Protein AF-A0AAV1UPV4-F1 (afdb_monomer)

Organism: NCBI:txid2874970

Mean predicted aligned error: 13.87 Å

Nearest PDB structures (foldseek):
  8rc4-assembly1_h  TM=1.976E-01  e=2.465E+00  Homo sapiens

Foldseek 3Di:
DDPPPDDPVVVVPDPVQDPVPQDDALCLAPPDDDPDDDPPNVVVCVVSRDYCDPVNVVVVLVLLVDPPDACVPDPVSVVCVVSVNLLSLLLVLVVLLVDPPRVVVSLVVLQSSCQVPVVSLVSSLVSCVVVLPDLLSVQSSHHPLQQDADDDDPDDNPDPVVNLVSLVSSVVSVVSSVVVVDDDDLLNVLVSSVVRYPLVSSLVSLVVQCVDPPRVVSSLVNNLSNVLVVLVVVCVVVVHDPVVSVVVSVVVNVVVPD

pLDDT: mean 70.37, std 21.44, range [30.52, 97.5]

InterPro domains:
  IPR040786 RXLR phytopathogen effector protein, WY-domain [PF18634] (70-111)

Solvent-accessible surface area (backbone atoms only — not comparable to full-atom values): 15198 Å² total; per-residue (Å²): 137,82,84,84,81,72,78,57,83,69,64,68,65,62,75,89,66,62,55,92,85,62,83,77,54,68,64,79,63,66,75,70,75,76,100,66,88,62,76,66,58,56,61,54,42,70,74,66,72,71,70,74,44,75,64,55,51,50,51,50,58,51,50,66,69,39,89,90,59,47,65,83,77,32,64,65,56,49,51,39,49,76,68,72,37,39,25,52,53,39,44,52,30,54,56,41,32,73,36,88,95,27,37,71,58,22,34,52,53,45,14,49,50,34,62,78,35,61,81,40,45,64,43,28,50,51,36,37,53,77,64,68,54,52,64,68,63,49,55,71,32,43,29,67,76,71,54,59,56,91,81,83,76,95,62,86,76,67,58,65,68,58,42,54,51,53,50,52,53,52,52,51,46,47,52,55,47,38,72,73,73,47,93,73,54,53,50,56,53,27,50,52,52,55,73,37,30,51,66,68,60,48,52,52,51,34,60,54,39,35,75,37,89,95,26,38,73,57,25,53,50,22,47,51,33,38,52,50,52,49,53,52,53,55,29,62,78,65,70,51,54,71,70,60,52,54,56,54,50,61,56,56,61,65,64,74,74,114

Sequence (258 aa):
MYDELPEQEAMNGWPSLIDPSKLLSVEMLLLGPPLHESTVLKTINENAGMIVTHEKLAQWLHKFQSPGYSFRDDVTVKLLVQSGREGELARLFLRLRAAGGMKSRAEAMQQALLDEYPKAFSQVSESWLGSELNPEEAFHMMPTSMKRIDLGAVGEKPDELDVLRMILYWLGYVDKYRSLGLDFSDYKVAKVLMSTRNTDEVLGIFLKLRSVHGMEDRADRILSGAILRLAFGDALVKELSPAIVFTKMSISVTISSV

Structure (mmCIF, N/CA/C/O backbone):
data_AF-A0AAV1UPV4-F1
#
_entry.id   AF-A0AAV1UPV4-F1
#
loop_
_atom_site.group_PDB
_atom_site.id
_atom_site.type_symbol
_atom_site.label_atom_id
_atom_site.label_alt_id
_atom_site.label_comp_id
_atom_site.label_asym_id
_atom_site.label_entity_id
_atom_site.label_seq_id
_atom_site.pdbx_PDB_ins_code
_atom_site.Cartn_x
_atom_site.Cartn_y
_atom_site.Cartn_z
_atom_site.occupancy
_atom_site.B_iso_or_equiv
_atom_site.auth_seq_id
_atom_site.auth_comp_id
_atom_site.auth_asym_id
_atom_site.auth_atom_id
_atom_site.pdbx_PDB_model_num
ATOM 1 N N . MET A 1 1 ? -19.638 27.677 47.551 1.00 34.22 1 MET A N 1
ATOM 2 C CA . MET A 1 1 ? -20.303 26.372 47.386 1.00 34.22 1 MET A CA 1
ATOM 3 C C . MET A 1 1 ? -19.910 25.915 46.001 1.00 34.22 1 MET A C 1
ATOM 5 O O . MET A 1 1 ? -20.421 26.447 45.028 1.00 34.22 1 MET A O 1
ATOM 9 N N . TYR A 1 2 ? -18.826 25.149 45.946 1.00 31.20 2 TYR A N 1
ATOM 10 C CA . TYR A 1 2 ? -18.322 24.539 44.725 1.00 31.20 2 TYR A CA 1
ATOM 11 C C . TYR A 1 2 ? -19.132 23.260 44.537 1.00 31.20 2 TYR A C 1
ATOM 13 O O . TYR A 1 2 ? -19.066 22.394 45.406 1.00 31.20 2 TYR A O 1
ATOM 21 N N . ASP A 1 3 ? -19.912 23.174 43.463 1.00 32.59 3 ASP A N 1
ATOM 22 C CA . ASP A 1 3 ? -20.491 21.902 43.036 1.00 32.59 3 ASP A CA 1
ATOM 23 C C . ASP A 1 3 ? -19.434 21.163 42.214 1.00 32.59 3 ASP A C 1
ATOM 25 O O . ASP A 1 3 ? -19.301 21.326 41.002 1.00 32.59 3 ASP A O 1
ATOM 29 N N . GLU A 1 4 ? -18.640 20.375 42.933 1.00 40.38 4 GLU A N 1
ATOM 30 C CA . GLU A 1 4 ? -17.983 19.191 42.403 1.00 40.38 4 GLU A CA 1
ATOM 31 C C . GLU A 1 4 ? -19.064 18.131 42.145 1.00 40.38 4 GLU A C 1
ATOM 33 O O . GLU A 1 4 ? -19.515 17.447 43.064 1.00 40.38 4 GLU A O 1
ATOM 38 N N . LEU A 1 5 ? -19.483 17.980 40.887 1.00 36.56 5 LEU A N 1
ATOM 39 C CA . LEU A 1 5 ? -20.032 16.718 40.394 1.00 36.56 5 LEU A CA 1
ATOM 40 C C . LEU A 1 5 ? -19.081 16.180 39.309 1.00 36.56 5 LEU A C 1
ATOM 42 O O . LEU A 1 5 ? -19.008 16.752 38.219 1.00 36.56 5 LEU A O 1
ATOM 46 N N . PRO A 1 6 ? -18.279 15.153 39.649 1.00 37.59 6 PRO A N 1
ATOM 47 C CA . PRO A 1 6 ? -17.022 14.832 38.984 1.00 37.59 6 PRO A CA 1
ATOM 48 C C . PRO A 1 6 ? -17.202 13.776 37.890 1.00 37.59 6 PRO A C 1
ATOM 50 O O . PRO A 1 6 ? -17.986 12.852 38.060 1.00 37.59 6 PRO A O 1
ATOM 53 N N . GLU A 1 7 ? -16.438 13.910 36.800 1.00 37.44 7 GLU A N 1
ATOM 54 C CA . GLU A 1 7 ? -15.617 12.889 36.103 1.00 37.44 7 GLU A CA 1
ATOM 55 C C . GLU A 1 7 ? -16.161 11.465 35.793 1.00 37.44 7 GLU A C 1
ATOM 57 O O . GLU A 1 7 ? -15.501 10.704 35.086 1.00 37.44 7 GLU A O 1
ATOM 62 N N . GLN A 1 8 ? -17.366 11.075 36.209 1.00 30.52 8 GLN A N 1
ATOM 63 C CA . GLN A 1 8 ? -17.895 9.715 36.075 1.00 30.52 8 GLN A CA 1
ATOM 64 C C . GLN A 1 8 ? -18.625 9.465 34.753 1.00 30.52 8 GLN A C 1
ATOM 66 O O . GLN A 1 8 ? -18.605 8.340 34.258 1.00 30.52 8 GLN A O 1
ATOM 71 N N . GLU A 1 9 ? -19.172 10.491 34.098 1.00 32.72 9 GLU A N 1
ATOM 72 C CA . GLU A 1 9 ? -19.734 10.326 32.747 1.00 32.72 9 GLU A CA 1
ATOM 73 C C . GLU A 1 9 ? -18.647 10.223 31.664 1.00 32.72 9 GLU A C 1
ATOM 75 O O . GLU A 1 9 ? -18.860 9.585 30.633 1.00 32.72 9 GLU A O 1
ATOM 80 N N . ALA A 1 10 ? -17.441 10.738 31.933 1.00 36.81 10 ALA A N 1
ATOM 81 C CA . ALA A 1 10 ? -16.269 10.543 31.078 1.00 36.81 10 ALA A CA 1
ATOM 82 C C . ALA A 1 10 ? -15.619 9.154 31.261 1.00 36.81 10 ALA A C 1
ATOM 84 O O . ALA A 1 10 ? -14.977 8.652 30.338 1.00 36.81 10 ALA A O 1
ATOM 85 N N . MET A 1 11 ? -15.822 8.500 32.413 1.00 31.59 11 MET A N 1
ATOM 86 C CA . MET A 1 11 ? -15.277 7.165 32.708 1.00 31.59 11 MET A CA 1
ATOM 87 C C . MET A 1 11 ? -16.110 5.994 32.174 1.00 31.59 11 MET 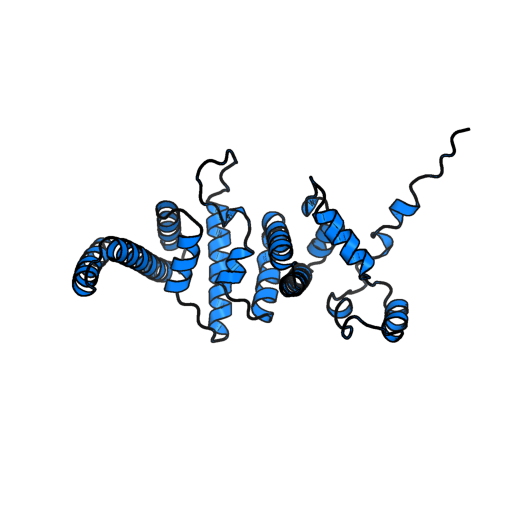A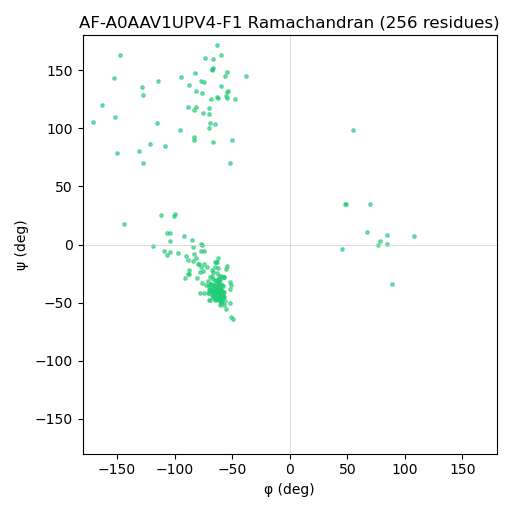 C 1
ATOM 89 O O . MET A 1 11 ? -15.595 4.883 32.062 1.00 31.59 11 MET A O 1
ATOM 93 N N . ASN A 1 12 ? -17.357 6.218 31.757 1.00 34.69 12 ASN A N 1
ATOM 94 C CA . ASN A 1 12 ? -18.151 5.184 31.075 1.00 34.69 12 ASN A CA 1
ATOM 95 C C . ASN A 1 12 ? -17.741 5.001 29.599 1.00 34.69 12 ASN A C 1
ATOM 97 O O . ASN A 1 12 ? -18.327 4.202 28.863 1.00 34.69 12 ASN A O 1
ATOM 101 N N . GLY A 1 13 ? -16.743 5.760 29.143 1.00 34.81 13 GLY A N 1
ATOM 102 C CA . GLY A 1 13 ? -16.297 5.801 27.765 1.00 34.81 13 GLY A CA 1
ATOM 103 C C . GLY A 1 13 ? -15.334 4.680 27.417 1.00 34.81 13 GLY A C 1
ATOM 104 O O . GLY A 1 13 ? -14.142 4.915 27.480 1.00 34.81 13 GLY A O 1
ATOM 105 N N . TRP A 1 14 ? -15.853 3.555 26.912 1.00 35.38 14 TRP A N 1
ATOM 106 C CA . TRP A 1 14 ? -15.154 2.479 26.172 1.00 35.38 14 TRP A CA 1
ATOM 107 C C . TRP A 1 14 ? -14.510 1.294 26.946 1.00 35.38 14 TRP A C 1
ATOM 109 O O . TRP A 1 14 ? -14.607 0.191 26.407 1.00 35.38 14 TRP A O 1
ATOM 119 N N . PRO A 1 15 ? -13.940 1.383 28.172 1.00 31.44 15 PRO A N 1
ATOM 120 C CA . PRO A 1 15 ? -13.373 0.213 28.855 1.00 31.44 15 PRO A CA 1
ATOM 121 C C . PRO A 1 15 ? -14.409 -0.831 29.285 1.00 31.44 15 PRO A C 1
ATOM 123 O O . PRO A 1 15 ? -14.091 -2.011 29.360 1.00 31.44 15 PRO A O 1
ATOM 126 N N . SER A 1 16 ? -15.656 -0.426 29.540 1.00 33.84 16 SER A N 1
ATOM 127 C CA . SER A 1 16 ? -16.747 -1.336 29.927 1.00 33.84 16 SER A CA 1
ATOM 128 C C . SER A 1 16 ? -17.299 -2.172 28.764 1.00 33.84 16 SER A C 1
ATOM 130 O O . SER A 1 16 ? -18.149 -3.034 28.973 1.00 33.84 16 SER A O 1
ATOM 132 N N . LEU A 1 17 ? -16.833 -1.910 27.539 1.00 34.47 17 LEU A N 1
ATOM 133 C CA . LEU A 1 17 ? -17.391 -2.448 26.301 1.00 34.47 17 LEU A CA 1
ATOM 134 C C . LEU A 1 17 ? -16.567 -3.580 25.678 1.00 34.47 17 LEU A C 1
ATOM 136 O O . LEU A 1 17 ? -17.007 -4.180 24.699 1.00 34.47 17 LEU A O 1
ATOM 140 N N . ILE A 1 18 ? -15.391 -3.891 26.217 1.00 35.91 18 ILE A N 1
ATOM 141 C CA . ILE A 1 18 ? -14.535 -4.942 25.665 1.00 35.91 18 ILE A CA 1
ATOM 142 C C . ILE A 1 18 ? -14.308 -5.984 26.746 1.00 35.91 18 ILE A C 1
ATOM 144 O O . ILE A 1 18 ? -13.338 -5.941 27.493 1.00 35.91 18 ILE A O 1
ATOM 148 N N . ASP A 1 19 ? -15.240 -6.930 26.820 1.00 37.50 19 ASP A N 1
ATOM 149 C CA . ASP A 1 19 ? -14.933 -8.244 27.361 1.00 37.50 19 ASP A CA 1
ATOM 150 C C . ASP A 1 19 ? -14.011 -8.936 26.339 1.00 37.50 19 ASP A C 1
ATOM 152 O O . ASP A 1 19 ? -14.464 -9.232 25.229 1.00 37.50 19 ASP A O 1
ATOM 156 N N . PRO A 1 20 ? -12.727 -9.181 26.656 1.00 34.78 20 PRO A N 1
ATOM 157 C CA . PRO A 1 20 ? -11.788 -9.812 25.729 1.00 34.78 20 PRO A CA 1
ATOM 158 C C . PRO A 1 20 ? -12.201 -11.241 25.336 1.00 34.78 20 PRO A C 1
ATOM 160 O O . PRO A 1 20 ? -11.649 -11.790 24.384 1.00 34.78 20 PRO A O 1
ATOM 163 N N . SER A 1 21 ? -13.182 -11.838 26.026 1.00 32.62 21 SER A N 1
ATOM 164 C CA . SER A 1 21 ? -13.777 -13.130 25.668 1.00 32.62 21 SER A CA 1
ATOM 165 C C . SER A 1 21 ? -14.960 -13.026 24.692 1.00 32.62 21 SER A C 1
ATOM 167 O O . SER A 1 21 ? -15.345 -14.028 24.085 1.00 32.62 21 SER A O 1
ATOM 169 N N . LYS A 1 22 ? -15.517 -11.825 24.475 1.00 38.94 22 LYS A N 1
ATOM 170 C CA . LYS A 1 22 ? -16.600 -11.594 23.513 1.00 38.94 22 LYS A CA 1
ATOM 171 C C . LYS A 1 22 ? -16.027 -11.127 22.182 1.00 38.94 22 LYS A C 1
ATOM 173 O O . LYS A 1 22 ? -15.722 -9.958 21.963 1.00 38.94 22 LYS A O 1
ATOM 178 N N . LEU A 1 23 ? -15.904 -12.100 21.283 1.00 36.88 23 LEU A N 1
ATOM 179 C CA . LEU A 1 23 ? -15.623 -11.954 19.858 1.00 36.88 23 LEU A CA 1
ATOM 180 C C . LEU A 1 23 ? -16.571 -10.937 19.209 1.00 36.88 23 LEU A C 1
ATOM 182 O O . LEU A 1 23 ? -17.631 -11.283 18.698 1.00 36.88 23 LEU A O 1
ATOM 186 N N . LEU A 1 24 ? -16.182 -9.668 19.195 1.00 37.72 24 LEU A N 1
ATOM 187 C CA . LEU A 1 24 ? -16.761 -8.708 18.264 1.00 37.72 24 LEU A CA 1
ATOM 188 C C . LEU A 1 24 ? -16.319 -9.098 16.849 1.00 37.72 24 LEU A C 1
ATOM 190 O O . LEU A 1 24 ? -15.246 -9.661 16.666 1.00 37.72 24 LEU A O 1
ATOM 194 N N . SER A 1 25 ? -17.084 -8.813 15.817 1.00 40.78 25 SER A N 1
ATOM 195 C CA . SER A 1 25 ? -16.548 -8.759 14.458 1.00 40.78 25 SER A CA 1
ATOM 196 C C . SER A 1 25 ? -16.976 -7.420 13.896 1.00 40.78 25 SER A C 1
ATOM 198 O O . SER A 1 25 ? -18.114 -6.987 14.081 1.00 40.78 25 SER A O 1
ATOM 200 N N . VAL A 1 26 ? -16.069 -6.715 13.232 1.00 40.16 26 VAL A N 1
ATOM 201 C CA . VAL A 1 26 ? -16.413 -5.453 12.553 1.00 40.16 26 VAL A CA 1
ATOM 202 C C . VAL A 1 26 ? -17.438 -5.694 11.433 1.00 40.16 26 VAL A C 1
ATOM 204 O O . VAL A 1 26 ? -18.124 -4.773 10.998 1.00 40.16 26 VAL A O 1
ATOM 207 N N . GLU A 1 27 ? -17.632 -6.950 11.028 1.00 36.12 27 GLU A N 1
ATOM 208 C CA . GLU A 1 27 ? -18.738 -7.390 10.175 1.00 36.12 27 GLU A CA 1
ATOM 209 C C . GLU A 1 27 ? -20.115 -7.144 10.815 1.00 36.12 27 GLU A C 1
ATOM 211 O O . GLU A 1 27 ? -21.030 -6.710 10.118 1.00 36.12 27 GLU A O 1
ATOM 216 N N . MET A 1 28 ? -20.258 -7.279 12.139 1.00 39.06 28 MET A N 1
ATOM 217 C CA . MET A 1 28 ? -21.492 -6.906 12.847 1.00 39.06 28 MET A CA 1
ATOM 218 C C . MET A 1 28 ? -21.707 -5.388 12.939 1.00 39.06 28 MET A C 1
ATOM 220 O O . MET A 1 28 ? -22.837 -4.945 13.126 1.00 39.06 28 MET A O 1
ATOM 224 N N . LEU A 1 29 ? -20.659 -4.573 12.770 1.00 42.38 29 LEU A N 1
ATOM 225 C CA . LEU A 1 29 ? -20.767 -3.110 12.813 1.00 42.38 29 LEU A CA 1
ATOM 226 C C . LEU A 1 29 ? -21.310 -2.503 11.511 1.00 42.38 29 LEU A C 1
ATOM 228 O O . LEU A 1 29 ? -21.688 -1.335 11.505 1.00 42.38 29 LEU A O 1
ATOM 232 N N . LEU A 1 30 ? -21.297 -3.245 10.396 1.00 38.81 30 LEU A N 1
ATOM 233 C CA . LEU A 1 30 ? -21.421 -2.643 9.063 1.00 38.81 30 LEU A CA 1
ATOM 234 C C . LEU A 1 30 ? -22.214 -3.480 8.035 1.00 38.81 30 LEU A C 1
ATOM 236 O O . LEU A 1 30 ? -22.080 -3.229 6.837 1.00 38.81 30 LEU A O 1
ATOM 240 N N . LEU A 1 31 ? -23.011 -4.469 8.460 1.00 36.47 31 LEU A N 1
ATOM 241 C CA . LEU A 1 31 ? -23.904 -5.260 7.585 1.00 36.47 31 LEU A CA 1
ATOM 242 C C . LEU A 1 31 ? -25.383 -4.809 7.631 1.00 36.47 31 LEU A C 1
ATOM 244 O O . LEU A 1 31 ? -26.285 -5.585 7.326 1.00 36.47 31 LEU A O 1
ATOM 248 N N . GLY A 1 32 ? -25.657 -3.552 7.996 1.00 37.09 32 GLY A N 1
ATOM 249 C CA . GLY A 1 32 ? -27.000 -2.967 7.890 1.00 37.09 32 GLY A CA 1
ATOM 250 C C . GLY A 1 32 ? -27.318 -2.442 6.475 1.00 37.09 32 GLY A C 1
ATOM 251 O O . GLY A 1 32 ? -26.401 -1.976 5.795 1.00 37.09 32 GLY A O 1
ATOM 252 N N . PRO A 1 33 ? -28.593 -2.495 6.027 1.00 31.80 33 PRO A N 1
ATOM 253 C CA . PRO A 1 33 ? -29.041 -1.941 4.740 1.00 31.80 33 PRO A CA 1
ATOM 254 C C . PRO A 1 33 ? -28.862 -0.404 4.684 1.00 31.80 33 PRO A C 1
ATOM 256 O O . PRO A 1 33 ? -28.510 0.199 5.703 1.00 31.80 33 PRO A O 1
ATOM 259 N N . PRO A 1 34 ? -29.065 0.252 3.516 1.00 35.53 34 PRO A N 1
ATOM 260 C CA . PRO A 1 34 ? -28.734 1.663 3.324 1.00 35.53 34 PRO A CA 1
ATOM 261 C C . PRO A 1 34 ? -29.386 2.563 4.369 1.00 35.53 34 PRO A C 1
ATOM 263 O O . PRO A 1 34 ? -30.490 2.290 4.830 1.00 35.53 34 PRO A O 1
ATOM 266 N N . LEU A 1 35 ? -28.679 3.650 4.682 1.00 41.97 35 LEU A N 1
ATOM 267 C CA . LEU A 1 35 ? -29.006 4.733 5.610 1.00 41.97 35 LEU A CA 1
ATOM 268 C C . LEU A 1 35 ? -30.398 5.359 5.377 1.00 41.97 35 LEU A C 1
ATOM 270 O O . LEU A 1 35 ? -30.478 6.509 4.969 1.00 41.97 35 LEU A O 1
ATOM 274 N N . HIS A 1 36 ? -31.488 4.649 5.662 1.00 37.22 36 HIS A N 1
ATOM 275 C CA . HIS A 1 36 ? -32.773 5.205 6.085 1.00 37.22 36 HIS A CA 1
ATOM 276 C C . HIS A 1 36 ? -33.638 4.102 6.706 1.00 37.22 36 HIS A C 1
ATOM 278 O O . HIS A 1 36 ? -33.947 3.101 6.073 1.00 37.22 36 HIS A O 1
ATOM 284 N N . GLU A 1 37 ? -33.987 4.333 7.974 1.00 45.75 37 GLU A N 1
ATOM 285 C CA . GLU A 1 37 ? -35.035 3.665 8.752 1.00 45.75 37 GLU A CA 1
ATOM 286 C C . GLU A 1 37 ? -34.972 2.133 8.853 1.00 45.75 37 GLU A C 1
ATOM 288 O O . GLU A 1 37 ? -35.504 1.398 8.028 1.00 45.75 37 GLU A O 1
ATOM 293 N N . SER A 1 38 ? -34.439 1.613 9.965 1.00 34.47 38 SER A N 1
ATOM 294 C CA . SER A 1 38 ? -34.842 0.269 10.383 1.00 34.47 38 SER A CA 1
ATOM 295 C C . SER A 1 38 ? -34.759 0.060 11.891 1.00 34.47 38 SER A C 1
ATOM 297 O O . SER A 1 38 ? -33.688 -0.078 12.481 1.00 34.47 38 SER A O 1
ATOM 299 N N . THR A 1 39 ? -35.932 -0.042 12.508 1.00 37.03 39 THR A N 1
ATOM 300 C CA . THR A 1 39 ? -36.186 -0.531 13.872 1.00 37.03 39 THR A CA 1
ATOM 301 C C . THR A 1 39 ? -35.610 -1.929 14.127 1.00 37.03 39 THR A C 1
ATOM 303 O O . THR A 1 39 ? -35.377 -2.285 15.278 1.00 37.03 39 THR A O 1
ATOM 306 N N . VAL A 1 40 ? -35.299 -2.693 13.075 1.00 37.09 40 VAL A N 1
ATOM 307 C CA . VAL A 1 40 ? -34.691 -4.032 13.158 1.00 37.09 40 VAL A CA 1
ATOM 308 C C . VAL A 1 40 ? -33.247 -3.970 13.671 1.00 37.09 40 VAL A C 1
ATOM 310 O O . VAL A 1 40 ? -32.828 -4.829 14.446 1.00 37.09 40 VAL A O 1
ATOM 313 N N . LEU A 1 41 ? -32.502 -2.910 13.330 1.00 35.59 41 LEU A N 1
ATOM 314 C CA . LEU A 1 41 ? -31.137 -2.701 13.828 1.00 35.59 41 LEU A CA 1
ATOM 315 C C . LEU A 1 41 ? -31.118 -2.428 15.338 1.00 35.59 41 LEU A C 1
ATOM 317 O O . LEU A 1 41 ? -30.174 -2.808 16.019 1.00 35.59 41 LEU A O 1
ATOM 321 N N . LYS A 1 42 ? -32.183 -1.834 15.890 1.00 37.22 42 LYS A N 1
ATOM 322 C CA . LYS A 1 42 ? -32.297 -1.555 17.328 1.00 37.22 42 LYS A CA 1
ATOM 323 C C . LYS A 1 42 ? -32.373 -2.845 18.156 1.00 37.22 42 LYS A C 1
ATOM 325 O O . LYS A 1 42 ? -31.677 -2.969 19.155 1.00 37.22 42 LYS A O 1
ATOM 330 N N . THR A 1 43 ? -33.142 -3.830 17.698 1.00 37.22 43 THR A N 1
ATOM 331 C CA . THR A 1 43 ? -33.341 -5.103 18.413 1.00 37.22 43 THR A CA 1
ATOM 332 C C . THR A 1 43 ? -32.139 -6.046 18.286 1.00 37.22 43 THR A C 1
ATOM 334 O O . THR A 1 43 ? -31.806 -6.760 19.228 1.00 37.22 43 THR A O 1
ATOM 337 N N . ILE A 1 44 ? -31.437 -6.022 17.147 1.00 37.38 44 ILE A N 1
ATOM 338 C CA . ILE A 1 44 ? -30.166 -6.749 16.979 1.00 37.38 44 ILE A CA 1
ATOM 339 C C . ILE A 1 44 ? -29.074 -6.108 17.852 1.00 37.38 44 ILE A C 1
ATOM 341 O O . ILE A 1 44 ? -28.250 -6.817 18.433 1.00 37.38 44 ILE A O 1
ATOM 345 N N . ASN A 1 45 ? -29.124 -4.781 18.027 1.00 38.31 45 ASN A N 1
ATOM 346 C CA . ASN A 1 45 ? -28.168 -4.047 18.846 1.00 38.31 45 ASN A CA 1
ATOM 347 C C . ASN A 1 45 ? -28.260 -4.329 20.345 1.00 38.31 45 ASN A C 1
ATOM 349 O O . ASN A 1 45 ? -27.235 -4.416 21.023 1.00 38.31 45 ASN A O 1
ATOM 353 N N . GLU A 1 46 ? -29.478 -4.476 20.853 1.00 38.50 46 GLU A N 1
ATOM 354 C CA . GLU A 1 46 ? -29.742 -4.750 22.266 1.00 38.50 46 GLU A CA 1
ATOM 355 C C . GLU A 1 46 ? -29.300 -6.171 22.670 1.00 38.50 46 GLU A C 1
ATOM 357 O O . GLU A 1 46 ? -28.866 -6.376 23.802 1.00 38.50 46 GLU A O 1
ATOM 362 N N . ASN A 1 47 ? -29.291 -7.130 21.734 1.00 37.78 47 ASN A N 1
ATOM 363 C CA . ASN A 1 47 ? -28.896 -8.521 21.999 1.00 37.78 47 ASN A CA 1
ATOM 364 C C . ASN A 1 47 ? -27.384 -8.797 21.865 1.00 37.78 47 ASN A C 1
ATOM 366 O O . ASN A 1 47 ? -26.895 -9.772 22.433 1.00 37.78 47 ASN A O 1
ATOM 370 N N . ALA A 1 48 ? -26.634 -7.963 21.134 1.00 36.94 48 ALA A N 1
ATOM 371 C CA . ALA A 1 48 ? -25.200 -8.166 20.878 1.00 36.94 48 ALA A CA 1
ATOM 372 C C . ALA A 1 48 ? -24.268 -7.379 21.823 1.00 36.94 48 ALA A C 1
ATOM 374 O O . ALA A 1 48 ? -23.054 -7.577 21.804 1.00 36.94 48 ALA A O 1
ATOM 375 N N . GLY A 1 49 ? -24.812 -6.489 22.659 1.00 37.38 49 GLY A N 1
ATOM 376 C CA . GLY A 1 49 ? -24.072 -5.817 23.730 1.00 37.38 49 GLY A CA 1
ATOM 377 C C . GLY A 1 49 ? -22.977 -4.836 23.296 1.00 37.38 49 GLY A C 1
ATOM 378 O O . GLY A 1 49 ? -22.212 -4.419 24.158 1.00 37.38 49 GLY A O 1
ATOM 379 N N . MET A 1 50 ? -22.870 -4.460 22.013 1.00 34.69 50 MET A N 1
ATOM 380 C CA . MET A 1 50 ? -21.850 -3.518 21.522 1.00 34.69 50 MET A CA 1
ATOM 381 C C . MET A 1 50 ? -22.096 -3.098 20.062 1.00 34.69 50 MET A C 1
ATOM 383 O O . MET A 1 50 ? -21.808 -3.864 19.146 1.00 34.69 50 MET A O 1
ATOM 387 N N . ILE A 1 51 ? -22.579 -1.871 19.819 1.00 44.91 51 ILE A N 1
ATOM 388 C CA . ILE A 1 51 ? -22.557 -1.263 18.476 1.00 44.91 51 ILE A CA 1
ATOM 389 C C . ILE A 1 51 ? -21.914 0.120 18.502 1.00 44.91 51 ILE A C 1
ATOM 391 O O . ILE A 1 51 ? -22.276 1.008 19.282 1.00 44.91 51 ILE A O 1
ATOM 395 N N . VAL A 1 52 ? -20.951 0.297 17.597 1.00 48.03 52 VAL A N 1
ATOM 396 C CA . VAL A 1 52 ? -20.511 1.607 17.117 1.00 48.03 52 VAL A CA 1
ATOM 397 C C . VAL A 1 52 ? -21.690 2.221 16.368 1.00 48.03 52 VAL A C 1
ATOM 399 O O . VAL A 1 52 ? -22.020 1.810 15.261 1.00 48.03 52 VAL A O 1
ATOM 402 N N . THR A 1 53 ? -22.371 3.178 16.989 1.00 53.00 53 THR A N 1
ATOM 403 C CA . THR A 1 53 ? -23.431 3.938 16.323 1.00 53.00 53 THR A CA 1
ATOM 404 C C . THR A 1 53 ? -22.819 4.921 15.321 1.00 53.00 53 THR A C 1
ATOM 406 O O . THR A 1 53 ? -21.648 5.293 15.443 1.00 53.00 53 THR A O 1
ATOM 409 N N . HIS A 1 54 ? -23.612 5.398 14.353 1.00 52.94 54 HIS A N 1
ATOM 410 C CA . HIS A 1 54 ? -23.193 6.479 13.447 1.00 52.94 54 HIS A CA 1
ATOM 411 C C . HIS A 1 54 ? -22.645 7.695 14.204 1.00 52.94 54 HIS A C 1
ATOM 413 O O . HIS A 1 54 ? -21.680 8.313 13.768 1.00 52.94 54 HIS A O 1
ATOM 419 N N . GLU A 1 55 ? -23.213 7.985 15.372 1.00 57.25 55 GLU A N 1
ATOM 420 C CA . GLU A 1 55 ? -22.775 9.059 16.254 1.00 57.25 55 GLU A CA 1
ATOM 421 C C . GLU A 1 55 ? -21.395 8.794 16.870 1.00 57.25 55 GLU A C 1
ATOM 423 O O . GLU A 1 55 ? -20.535 9.670 16.837 1.00 57.25 55 GLU A O 1
ATOM 428 N N . LYS A 1 56 ? -21.122 7.570 17.342 1.00 61.53 56 LYS A N 1
ATOM 429 C CA . LYS A 1 56 ? -19.795 7.199 17.865 1.00 61.53 56 LYS A CA 1
ATOM 430 C C . LYS A 1 56 ? -18.722 7.220 16.775 1.00 61.53 56 LYS A C 1
ATOM 432 O O . LYS A 1 56 ? -17.616 7.696 17.027 1.00 61.53 56 LYS A O 1
ATOM 437 N N . LEU A 1 57 ? -19.046 6.752 15.565 1.00 66.31 57 LEU A N 1
ATOM 438 C CA . LEU A 1 57 ? -18.144 6.851 14.414 1.00 66.31 57 LEU A CA 1
ATOM 439 C C . LEU A 1 57 ? -17.883 8.318 14.051 1.00 66.31 57 LEU A C 1
ATOM 441 O O . LEU A 1 57 ? -16.735 8.697 13.846 1.00 66.31 57 LEU A O 1
ATOM 445 N N . ALA A 1 58 ? -18.919 9.158 14.017 1.00 65.25 58 ALA A N 1
ATOM 446 C CA . ALA A 1 58 ? -18.777 10.585 13.737 1.00 65.25 58 ALA A CA 1
ATOM 447 C C . ALA A 1 58 ? -17.922 11.295 14.799 1.00 65.25 58 ALA A C 1
ATOM 449 O O . ALA A 1 58 ? -17.026 12.063 14.450 1.00 65.25 58 ALA A O 1
ATOM 450 N N . GLN A 1 59 ? -18.133 10.988 16.081 1.00 67.44 59 GLN A N 1
ATOM 451 C CA . GLN A 1 59 ? -17.321 11.505 17.184 1.00 67.44 59 GLN A CA 1
ATOM 452 C C . GLN A 1 59 ? -15.860 11.063 17.068 1.00 67.44 59 GLN A C 1
ATOM 454 O O . GLN A 1 59 ? -14.958 11.878 17.250 1.00 67.44 59 GLN A O 1
ATOM 459 N N . TRP A 1 60 ? -15.602 9.799 16.727 1.00 74.12 60 TRP A N 1
ATOM 460 C CA . TRP A 1 60 ? -14.239 9.308 16.525 1.00 74.12 60 TRP A CA 1
ATOM 461 C C . TRP A 1 60 ? -13.556 9.977 15.325 1.00 74.12 60 TRP A C 1
ATOM 463 O O . TRP A 1 60 ? -12.433 10.467 15.436 1.00 74.12 60 TRP A O 1
ATOM 473 N N . LEU A 1 61 ? -14.266 10.113 14.202 1.00 73.12 61 LEU A N 1
ATOM 474 C CA . LEU A 1 61 ? -13.775 10.843 13.032 1.00 73.12 61 LEU A CA 1
ATOM 475 C C . LEU A 1 61 ? -13.518 12.326 13.330 1.00 73.12 61 LEU A C 1
ATOM 477 O O . LEU A 1 61 ? -12.620 12.914 12.728 1.00 73.12 61 LEU A O 1
ATOM 481 N N . HIS A 1 62 ? -14.287 12.940 14.233 1.00 73.25 62 HIS A N 1
ATOM 482 C CA . HIS A 1 62 ? -14.054 14.306 14.702 1.00 73.25 62 HIS A CA 1
ATOM 483 C C . HIS A 1 62 ? -12.813 14.397 15.604 1.00 73.25 62 HIS A C 1
ATOM 485 O O . HIS A 1 62 ? -12.006 15.312 15.444 1.00 73.25 62 HIS A O 1
ATOM 491 N N . LYS A 1 63 ? -12.601 13.430 16.507 1.00 72.81 63 LYS A N 1
ATOM 492 C CA . LYS A 1 63 ? -11.381 13.355 17.334 1.00 72.81 63 LYS A CA 1
ATOM 493 C C . LYS A 1 63 ? -10.123 13.272 16.475 1.00 72.81 63 LYS A C 1
ATOM 495 O O . LYS A 1 63 ? -9.199 14.040 16.711 1.00 72.81 63 LYS A O 1
ATOM 500 N N . PHE A 1 64 ? -10.138 12.452 15.423 1.00 69.38 64 PHE A N 1
ATOM 501 C CA . PHE A 1 64 ? -9.021 12.359 14.476 1.00 69.38 64 PHE A CA 1
ATOM 502 C C . PHE A 1 64 ? -8.657 13.698 13.811 1.00 69.38 64 PHE A C 1
ATOM 504 O O . PHE A 1 64 ? -7.512 13.914 13.435 1.00 69.38 64 PHE A O 1
ATOM 511 N N . GLN A 1 65 ? -9.617 14.615 13.666 1.00 65.75 65 GLN A N 1
ATOM 512 C CA . GLN A 1 65 ? -9.387 15.937 13.070 1.00 65.75 65 GLN A CA 1
ATOM 513 C C . GLN A 1 65 ? -8.824 16.960 14.062 1.00 65.75 65 GLN A C 1
ATOM 515 O O . GLN A 1 65 ? -8.476 18.070 13.660 1.00 65.75 65 GLN A O 1
ATOM 520 N N . SER A 1 66 ? -8.767 16.625 15.350 1.00 72.25 66 SER A N 1
ATOM 521 C CA . SER A 1 66 ? -8.327 17.562 16.378 1.00 72.25 66 SER A CA 1
ATOM 522 C C . SER A 1 66 ? -6.798 17.707 16.333 1.00 72.25 66 SER A C 1
ATOM 524 O O . SER A 1 66 ? -6.097 16.692 16.321 1.00 72.25 66 SER A O 1
ATOM 526 N N . PRO A 1 67 ? -6.248 18.937 16.307 1.00 68.81 67 PRO A N 1
ATOM 527 C CA . PRO A 1 67 ? -4.803 19.149 16.324 1.00 68.81 67 PRO A CA 1
ATOM 528 C C . PRO A 1 67 ? -4.139 18.429 17.505 1.00 68.81 67 PRO A C 1
ATOM 530 O O . PRO A 1 67 ? -4.607 18.537 18.635 1.00 68.81 67 PRO A O 1
ATOM 533 N N . GLY A 1 68 ? -3.052 17.701 17.242 1.00 66.75 68 GLY A N 1
ATOM 534 C CA . GLY A 1 68 ? -2.334 16.926 18.261 1.00 66.75 68 GLY A CA 1
ATOM 535 C C . GLY A 1 68 ? -2.896 15.525 18.529 1.00 66.75 68 GLY A C 1
ATOM 536 O O . GLY A 1 68 ? -2.332 14.809 19.351 1.00 66.75 68 GLY A O 1
ATOM 537 N N . TYR A 1 69 ? -3.959 15.101 17.838 1.00 69.12 69 TYR A N 1
ATOM 538 C CA . TYR A 1 69 ? -4.425 13.717 17.903 1.00 69.12 69 TYR A CA 1
ATOM 539 C C . TYR A 1 69 ? -3.414 12.768 17.237 1.00 69.12 69 TYR A C 1
ATOM 541 O O . TYR A 1 69 ? -3.080 12.925 16.062 1.00 69.12 69 TYR A O 1
ATOM 549 N N . SER A 1 70 ? -2.969 11.753 17.977 1.00 66.81 70 SER A N 1
ATOM 550 C CA . SER A 1 70 ? -2.166 10.633 17.474 1.00 66.81 70 SER A CA 1
ATOM 551 C C . SER A 1 70 ? -2.974 9.343 17.584 1.00 66.81 70 SER A C 1
ATOM 553 O O . SER A 1 70 ? -3.667 9.123 18.580 1.00 66.81 70 SER A O 1
ATOM 555 N N . PHE A 1 71 ? -2.870 8.465 16.580 1.00 68.56 71 PHE A N 1
ATOM 556 C CA . PHE A 1 71 ? -3.452 7.118 16.640 1.00 68.56 71 PHE A CA 1
ATOM 557 C C . PHE A 1 71 ? -2.910 6.344 17.851 1.00 68.56 71 PHE A C 1
ATOM 559 O O . PHE A 1 71 ? -3.625 5.531 18.438 1.00 68.56 71 PHE A O 1
ATOM 566 N N . ARG A 1 72 ? -1.686 6.668 18.282 1.00 60.56 72 ARG A N 1
ATOM 567 C CA . ARG A 1 72 ? -0.989 5.990 19.364 1.00 60.56 72 ARG A CA 1
ATOM 568 C C . ARG A 1 72 ? -1.648 6.341 20.669 1.00 60.56 72 ARG A C 1
ATOM 570 O O . ARG A 1 72 ? -1.661 5.507 21.558 1.00 60.56 72 ARG A O 1
ATOM 577 N N . ASP A 1 73 ? -2.207 7.531 20.803 1.00 69.56 73 ASP A N 1
ATOM 578 C CA . ASP A 1 73 ? -2.889 7.956 22.020 1.00 69.56 73 ASP A CA 1
ATOM 579 C C . ASP A 1 73 ? -4.378 7.603 22.005 1.00 69.56 73 ASP A C 1
ATOM 581 O O . ASP A 1 73 ? -5.025 7.616 23.054 1.00 69.56 73 ASP A O 1
ATOM 585 N N . ASP A 1 74 ? -4.906 7.169 20.857 1.00 75.56 74 ASP A N 1
ATOM 586 C CA . ASP A 1 74 ? -6.271 6.679 20.764 1.00 75.56 74 ASP A CA 1
ATOM 587 C C . ASP A 1 74 ? -6.410 5.274 21.363 1.00 75.56 74 ASP A C 1
ATOM 589 O O . ASP A 1 74 ? -5.894 4.266 20.872 1.00 75.56 74 ASP A O 1
ATOM 593 N N . VAL A 1 75 ? -7.159 5.217 22.461 1.00 69.44 75 VAL A N 1
ATOM 594 C CA . VAL A 1 75 ? -7.431 3.987 23.210 1.00 69.44 75 VAL A CA 1
ATOM 595 C C . VAL A 1 75 ? -8.151 2.948 22.343 1.00 69.44 75 VAL A C 1
ATOM 597 O O . VAL A 1 75 ? -7.881 1.756 22.474 1.00 69.44 75 VAL A O 1
ATOM 600 N N . THR A 1 76 ? -9.021 3.373 21.423 1.00 68.50 76 THR A N 1
ATOM 601 C CA . THR A 1 76 ? -9.788 2.466 20.553 1.00 68.50 76 THR A CA 1
ATOM 602 C C . THR A 1 76 ? -8.874 1.777 19.550 1.00 68.50 76 THR A C 1
ATOM 604 O O . THR A 1 76 ? -8.925 0.555 19.408 1.00 68.50 76 THR A O 1
ATOM 607 N N . VAL A 1 77 ? -8.003 2.543 18.888 1.00 74.06 77 VAL A N 1
ATOM 608 C CA . VAL A 1 77 ? -6.995 2.011 17.961 1.00 74.06 77 VAL A CA 1
ATOM 609 C C . VAL A 1 77 ? -6.063 1.052 18.696 1.00 74.06 77 VAL A C 1
ATOM 611 O O . VAL A 1 77 ? -5.905 -0.086 18.253 1.00 74.06 77 VAL A O 1
ATOM 614 N N . LYS A 1 78 ? -5.516 1.458 19.851 1.00 75.44 78 LYS A N 1
ATOM 615 C CA . LYS A 1 78 ? -4.664 0.600 20.694 1.00 75.44 78 LYS A CA 1
ATOM 616 C C . LYS A 1 78 ? -5.328 -0.740 21.012 1.00 75.44 78 LYS A C 1
ATOM 618 O O . LYS A 1 78 ? -4.702 -1.779 20.816 1.00 75.44 78 LYS A O 1
ATOM 623 N N . LEU A 1 79 ? -6.577 -0.725 21.480 1.00 68.69 79 LEU A N 1
ATOM 624 C CA . LEU A 1 79 ? -7.306 -1.939 21.863 1.00 68.69 79 LEU A CA 1
ATOM 625 C C . LEU A 1 79 ? -7.591 -2.845 20.661 1.00 68.69 79 LEU A C 1
ATOM 6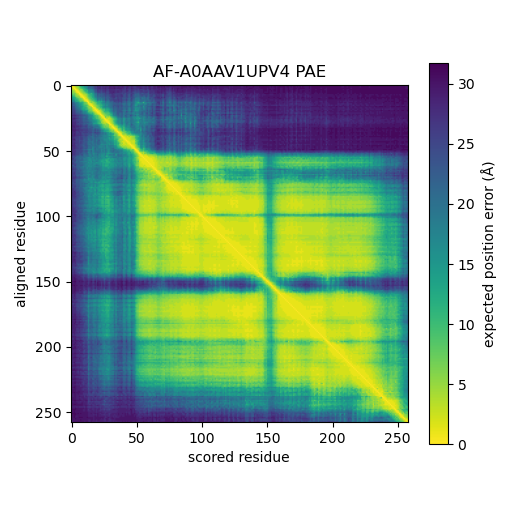27 O O . LEU A 1 79 ? -7.423 -4.060 20.760 1.00 68.69 79 LEU A O 1
ATOM 631 N N . LEU A 1 80 ? -7.979 -2.275 19.517 1.00 69.81 80 LEU A N 1
ATOM 632 C CA . LEU A 1 80 ? -8.226 -3.043 18.294 1.00 69.81 80 LEU A CA 1
ATOM 633 C C . LEU A 1 80 ? -6.942 -3.681 17.753 1.00 69.81 80 LEU A C 1
ATOM 635 O O . LEU A 1 80 ? -6.960 -4.856 17.388 1.00 69.81 80 LEU A O 1
ATOM 639 N N . VAL A 1 81 ? -5.822 -2.955 17.770 1.00 74.50 81 VAL A N 1
ATOM 640 C CA . VAL A 1 81 ? -4.511 -3.500 17.390 1.00 74.50 81 VAL A CA 1
ATOM 641 C C . VAL A 1 81 ? -4.073 -4.601 18.361 1.00 74.50 81 VAL A C 1
ATOM 643 O O . VAL A 1 81 ? -3.697 -5.686 17.933 1.00 74.50 81 VAL A O 1
ATOM 646 N N . GLN A 1 82 ? -4.180 -4.380 19.675 1.00 74.12 82 GLN A N 1
ATOM 647 C CA . GLN A 1 82 ? -3.846 -5.397 20.685 1.00 74.12 82 GLN A CA 1
ATOM 648 C C . GLN A 1 82 ? -4.718 -6.655 20.583 1.00 74.12 82 GLN A C 1
ATOM 650 O O . GLN A 1 82 ? -4.273 -7.742 20.943 1.00 74.12 82 GLN A O 1
ATOM 655 N N . SER A 1 83 ? -5.939 -6.510 20.073 1.00 70.50 83 SER A N 1
ATOM 656 C CA . SER A 1 83 ? -6.867 -7.617 19.840 1.00 70.50 83 SER A CA 1
ATOM 657 C C . SER A 1 83 ? -6.658 -8.318 18.492 1.00 70.50 83 SER A C 1
ATOM 659 O O . SER A 1 83 ? -7.452 -9.193 18.153 1.00 70.50 83 SER A O 1
ATOM 661 N N . GLY A 1 84 ? -5.644 -7.936 17.706 1.00 72.31 84 GLY A N 1
ATOM 662 C CA . GLY A 1 84 ? -5.354 -8.549 16.408 1.00 72.31 84 GLY A CA 1
ATOM 663 C C . GLY A 1 84 ? -6.399 -8.241 15.329 1.00 72.31 84 GLY A C 1
ATOM 664 O O . GLY A 1 84 ? -6.733 -9.120 14.538 1.00 72.31 84 GLY A O 1
ATOM 665 N N . ARG A 1 85 ? -6.986 -7.036 15.339 1.00 77.94 85 ARG A N 1
ATOM 666 C CA . ARG A 1 85 ? -8.083 -6.616 14.439 1.00 77.94 85 ARG A CA 1
ATOM 667 C C . ARG A 1 85 ? -7.669 -5.551 13.432 1.00 77.94 85 ARG A C 1
ATOM 669 O O . ARG A 1 85 ? -8.493 -4.774 12.944 1.00 77.94 85 ARG A O 1
ATOM 676 N N . GLU A 1 86 ? -6.394 -5.482 13.099 1.00 86.06 86 GLU A N 1
ATOM 677 C CA . GLU A 1 86 ? -5.861 -4.462 12.200 1.00 86.06 86 GLU A CA 1
ATOM 678 C C . GLU A 1 86 ? -6.428 -4.585 10.781 1.00 86.06 86 GLU A C 1
ATOM 680 O O . GLU A 1 86 ? -6.671 -3.572 10.120 1.00 86.06 86 GLU A O 1
ATOM 685 N N . GLY A 1 87 ? -6.722 -5.808 10.327 1.00 82.94 87 GLY A N 1
ATOM 686 C CA . GLY A 1 87 ? -7.427 -6.022 9.061 1.00 82.94 87 GLY A CA 1
ATOM 687 C C . GLY A 1 87 ? -8.854 -5.460 9.077 1.00 82.94 87 GLY A C 1
ATOM 688 O O . GLY A 1 87 ? -9.329 -4.886 8.097 1.00 82.94 87 GLY A O 1
ATOM 689 N N . GLU A 1 88 ? -9.540 -5.538 10.215 1.00 80.00 88 GLU A N 1
ATOM 690 C CA . GLU A 1 88 ? -10.881 -4.974 10.345 1.00 80.00 88 GLU A CA 1
ATOM 691 C C . GLU A 1 88 ? -10.876 -3.441 10.247 1.00 80.00 88 GLU A C 1
ATOM 693 O O . GLU A 1 88 ? -11.719 -2.859 9.556 1.00 80.00 88 GLU A O 1
ATOM 698 N N . LEU A 1 89 ? -9.887 -2.796 10.876 1.00 83.88 89 LEU A N 1
ATOM 699 C CA . LEU A 1 89 ? -9.640 -1.359 10.735 1.00 83.88 89 LEU A CA 1
ATOM 700 C C . LEU A 1 89 ? -9.352 -0.980 9.279 1.00 83.88 89 LEU A C 1
ATOM 702 O O . LEU A 1 89 ? -9.940 -0.027 8.767 1.00 83.88 89 LEU A O 1
ATOM 706 N N . ALA A 1 90 ? -8.516 -1.756 8.584 1.00 88.69 90 ALA A N 1
ATOM 707 C CA . ALA A 1 90 ? -8.230 -1.522 7.171 1.00 88.69 90 ALA A CA 1
ATOM 708 C C . ALA A 1 90 ? -9.494 -1.598 6.302 1.00 88.69 90 ALA A C 1
ATOM 710 O O . ALA A 1 90 ? -9.727 -0.727 5.463 1.00 88.69 90 ALA A O 1
ATOM 711 N N . ARG A 1 91 ? -10.363 -2.593 6.528 1.00 83.50 91 ARG A N 1
ATOM 712 C CA . ARG A 1 91 ? -11.651 -2.697 5.817 1.00 83.50 91 ARG A CA 1
ATOM 713 C C . ARG A 1 91 ? -12.559 -1.499 6.083 1.00 83.50 91 ARG A C 1
ATOM 715 O O . ARG A 1 91 ? -13.193 -1.006 5.148 1.00 83.50 91 ARG A O 1
ATOM 722 N N . LEU A 1 92 ? -12.624 -1.016 7.325 1.00 81.75 92 LEU A N 1
ATOM 723 C CA . LEU A 1 92 ? -13.369 0.202 7.655 1.00 81.75 92 LEU A CA 1
ATOM 724 C C . LEU A 1 92 ? -12.822 1.402 6.871 1.00 81.75 92 LEU A C 1
ATOM 726 O O . LEU A 1 92 ? -13.600 2.130 6.255 1.00 81.75 92 LEU A O 1
ATOM 730 N N . PHE A 1 93 ? -11.502 1.586 6.842 1.00 86.44 93 PHE A N 1
ATOM 731 C CA . PHE A 1 93 ? -10.880 2.686 6.105 1.00 86.44 93 PHE A CA 1
ATOM 732 C C . PHE A 1 93 ? -11.132 2.587 4.604 1.00 86.44 93 PHE A C 1
ATOM 734 O O . PHE A 1 93 ? -11.501 3.587 4.000 1.00 86.44 93 PHE A O 1
ATOM 741 N N . LEU A 1 94 ? -11.066 1.402 3.999 1.00 81.56 94 LEU A N 1
ATOM 742 C CA . LEU A 1 94 ? -11.429 1.225 2.589 1.00 81.56 94 LEU A CA 1
ATOM 743 C C . LEU A 1 94 ? -12.885 1.613 2.295 1.00 81.56 94 LEU A C 1
ATOM 745 O O . LEU A 1 94 ? -13.158 2.282 1.297 1.00 81.56 94 LEU A O 1
ATOM 749 N N . ARG A 1 95 ? -13.826 1.257 3.175 1.00 78.00 95 ARG A N 1
ATOM 750 C CA . ARG A 1 95 ? -15.238 1.650 3.030 1.00 78.00 95 ARG A CA 1
ATOM 751 C C . ARG A 1 95 ? -15.425 3.158 3.165 1.00 78.00 95 ARG A C 1
ATOM 753 O O . ARG A 1 95 ? -16.132 3.757 2.359 1.00 78.00 95 ARG A O 1
ATOM 760 N N . LEU A 1 96 ? -14.762 3.781 4.140 1.00 77.62 96 LEU A N 1
ATOM 761 C CA . LEU A 1 96 ? -14.746 5.239 4.274 1.00 77.62 96 LEU A CA 1
ATOM 762 C C . LEU A 1 96 ? -14.113 5.895 3.046 1.00 77.62 96 LEU A C 1
ATOM 764 O O . LEU A 1 96 ? -14.623 6.898 2.568 1.00 77.62 96 LEU A O 1
ATOM 768 N N . ARG A 1 97 ? -13.049 5.314 2.488 1.00 81.19 97 ARG A N 1
ATOM 769 C CA . ARG A 1 97 ? -12.384 5.818 1.284 1.00 81.19 97 ARG A CA 1
ATOM 770 C C . ARG A 1 97 ? -13.324 5.842 0.077 1.00 81.19 97 ARG A C 1
ATOM 772 O O . ARG A 1 97 ? -13.256 6.776 -0.718 1.00 81.19 97 ARG A O 1
ATOM 779 N N . ALA A 1 98 ? -14.192 4.837 -0.041 1.00 74.88 98 ALA A N 1
ATOM 780 C CA . ALA A 1 98 ? -15.217 4.750 -1.080 1.00 74.88 98 ALA A CA 1
ATOM 781 C C . ALA A 1 98 ? -16.408 5.702 -0.848 1.00 74.88 98 ALA A C 1
ATOM 783 O O . ALA A 1 98 ? -17.164 5.974 -1.781 1.00 74.88 98 ALA A O 1
ATOM 784 N N . ALA A 1 99 ? -16.581 6.232 0.368 1.00 71.62 99 ALA A N 1
ATOM 785 C CA . ALA A 1 99 ? -17.611 7.217 0.666 1.00 71.62 99 ALA A CA 1
ATOM 786 C C . ALA A 1 99 ? -17.213 8.616 0.158 1.00 71.62 99 ALA A C 1
ATOM 788 O O . ALA A 1 99 ? -16.061 9.051 0.263 1.00 71.62 99 ALA A O 1
ATOM 789 N N . GLY A 1 100 ? -18.188 9.353 -0.382 1.00 60.50 100 GLY A N 1
ATOM 790 C CA . GLY A 1 100 ? -17.971 10.700 -0.913 1.00 60.50 100 GLY A CA 1
ATOM 791 C C . GLY A 1 100 ? -17.331 11.639 0.118 1.00 60.50 100 GLY A C 1
ATOM 792 O O . GLY A 1 100 ? -17.769 11.708 1.263 1.00 60.50 100 GLY A O 1
ATOM 793 N N . GLY A 1 101 ? -16.273 12.351 -0.284 1.00 73.75 101 GLY A N 1
ATOM 794 C CA . GLY A 1 101 ? -15.574 13.330 0.562 1.00 73.75 101 GLY A CA 1
ATOM 795 C C . GLY A 1 101 ? -14.645 12.747 1.637 1.00 73.75 101 GLY A C 1
ATOM 796 O O . GLY A 1 101 ? -14.000 13.511 2.350 1.00 73.75 101 GLY A O 1
ATOM 797 N N . MET A 1 102 ? -14.531 11.418 1.749 1.00 73.56 102 MET A N 1
ATOM 798 C CA . MET A 1 102 ? -13.767 10.754 2.817 1.00 73.56 102 MET A CA 1
ATOM 799 C C . MET A 1 102 ? -12.469 10.090 2.341 1.00 73.56 102 MET A C 1
ATOM 801 O O . MET A 1 102 ? -11.674 9.658 3.174 1.00 73.56 102 MET A O 1
ATOM 805 N N . LYS A 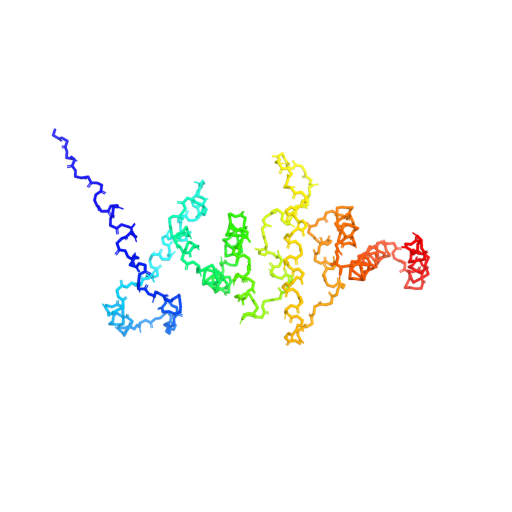1 103 ? -12.205 10.072 1.026 1.00 80.38 103 LYS A N 1
ATOM 806 C CA . LYS A 1 103 ? -11.025 9.439 0.410 1.00 80.38 103 LYS A CA 1
ATOM 807 C C . LYS A 1 103 ? -9.705 9.822 1.082 1.00 80.38 103 LYS A C 1
ATOM 809 O O . LYS A 1 103 ? -9.063 8.970 1.686 1.00 80.38 103 LYS A O 1
ATOM 814 N N . SER A 1 104 ? -9.327 11.099 1.031 1.00 83.31 104 SER A N 1
ATOM 815 C CA . SER A 1 104 ? -8.044 11.567 1.576 1.00 83.31 104 SER A CA 1
ATOM 816 C C . SER A 1 104 ? -7.934 11.356 3.086 1.00 83.31 104 SER A C 1
ATOM 818 O O . SER A 1 104 ? -6.850 11.099 3.602 1.00 83.31 104 SER A O 1
ATOM 820 N N . ARG A 1 105 ? -9.063 11.429 3.804 1.00 80.75 105 ARG A N 1
ATOM 821 C CA . ARG A 1 105 ? -9.106 11.198 5.251 1.00 80.75 105 ARG A CA 1
ATOM 822 C C . ARG A 1 105 ? -8.860 9.732 5.587 1.00 80.75 105 ARG A C 1
ATOM 824 O O . ARG A 1 105 ? -8.046 9.439 6.451 1.00 80.75 105 ARG A O 1
ATOM 831 N N . ALA A 1 106 ? -9.547 8.827 4.901 1.00 83.62 106 ALA A N 1
ATOM 832 C CA . ALA A 1 106 ? -9.371 7.397 5.086 1.00 83.62 106 ALA A CA 1
ATOM 833 C C . ALA A 1 106 ? -7.954 6.943 4.712 1.00 83.62 106 ALA A C 1
ATOM 835 O O . ALA A 1 106 ? -7.369 6.131 5.423 1.00 83.62 106 ALA A O 1
ATOM 836 N N . GLU A 1 107 ? -7.381 7.515 3.649 1.00 89.75 107 GLU A N 1
ATOM 837 C CA . GLU A 1 107 ? -5.980 7.292 3.290 1.00 89.75 107 GLU A CA 1
ATOM 838 C C . GLU A 1 107 ? -5.059 7.742 4.436 1.00 89.75 107 GLU A C 1
ATOM 840 O O . GLU A 1 107 ? -4.267 6.934 4.908 1.00 89.75 107 GLU A O 1
ATOM 845 N N . ALA A 1 108 ? -5.224 8.952 4.983 1.00 86.62 108 ALA A N 1
ATOM 846 C CA . ALA A 1 108 ? -4.422 9.429 6.118 1.00 86.62 108 ALA A CA 1
ATOM 847 C C . ALA A 1 108 ? -4.549 8.546 7.378 1.00 86.62 108 ALA A C 1
ATOM 849 O O . ALA A 1 108 ? -3.554 8.280 8.046 1.00 86.62 108 ALA A O 1
ATOM 850 N N . MET A 1 109 ? -5.752 8.051 7.686 1.00 87.00 109 MET A N 1
ATOM 851 C CA . MET A 1 109 ? -5.984 7.118 8.800 1.00 87.00 109 MET A CA 1
ATOM 852 C C . MET A 1 109 ? -5.271 5.777 8.585 1.00 87.00 109 MET A C 1
ATOM 854 O O . MET A 1 109 ? -4.665 5.230 9.505 1.00 87.00 109 MET A O 1
ATOM 858 N N . GLN A 1 110 ? -5.309 5.258 7.358 1.00 91.56 110 GLN A N 1
ATOM 859 C CA . GLN A 1 110 ? -4.616 4.028 6.990 1.00 91.56 110 GLN A CA 1
ATOM 860 C C . GLN A 1 110 ? -3.093 4.184 7.085 1.00 91.56 110 GLN A C 1
ATOM 862 O O . GLN A 1 110 ? -2.417 3.269 7.559 1.00 91.56 110 GLN A O 1
ATOM 867 N N . GLN A 1 111 ? -2.568 5.344 6.683 1.00 90.75 111 GLN A N 1
ATOM 868 C CA . GLN A 1 111 ? -1.152 5.673 6.825 1.00 90.75 111 GLN A CA 1
ATOM 869 C C . GLN A 1 111 ? -0.739 5.767 8.293 1.00 90.75 111 GLN A C 1
ATOM 871 O O . GLN A 1 111 ? 0.234 5.126 8.673 1.00 90.75 111 GLN A O 1
ATOM 876 N N . ALA A 1 112 ? -1.509 6.483 9.119 1.00 88.62 112 ALA A N 1
ATOM 877 C CA . ALA A 1 112 ? -1.243 6.616 10.551 1.00 88.62 112 ALA A CA 1
ATOM 878 C C . ALA A 1 112 ? -1.205 5.251 11.257 1.00 88.62 112 ALA A C 1
ATOM 880 O O . ALA A 1 112 ? -0.303 4.991 12.052 1.00 88.62 112 ALA A O 1
ATOM 881 N N . LEU A 1 113 ? -2.123 4.340 10.905 1.00 89.88 113 LEU A N 1
ATOM 882 C CA . LEU A 1 113 ? -2.109 2.969 11.417 1.00 89.88 113 LEU A CA 1
ATOM 883 C C . LEU A 1 113 ? -0.783 2.256 11.109 1.00 89.88 113 LEU A C 1
ATOM 885 O O . LEU A 1 113 ? -0.227 1.604 11.987 1.00 89.88 113 LEU A O 1
ATOM 889 N N . LEU A 1 114 ? -0.270 2.364 9.881 1.00 91.31 114 LEU A N 1
ATOM 890 C CA . LEU A 1 114 ? 0.963 1.678 9.483 1.00 91.31 114 LEU A CA 1
ATOM 891 C C . LEU A 1 114 ? 2.239 2.401 9.940 1.00 91.31 114 LEU A C 1
ATOM 893 O O . LEU A 1 114 ? 3.245 1.731 10.167 1.00 91.31 114 LEU A O 1
ATOM 897 N N . ASP A 1 115 ? 2.203 3.726 10.091 1.00 87.00 115 ASP A N 1
ATOM 898 C CA . ASP A 1 115 ? 3.297 4.515 10.670 1.00 87.00 115 ASP A CA 1
ATOM 899 C C . ASP A 1 115 ? 3.538 4.109 12.128 1.00 87.00 115 ASP A C 1
ATOM 901 O O . ASP A 1 115 ? 4.675 3.912 12.556 1.00 87.00 115 ASP A O 1
ATOM 905 N N . GLU A 1 116 ? 2.465 3.932 12.896 1.00 86.38 116 GLU A N 1
ATOM 906 C CA . GLU A 1 116 ? 2.572 3.632 14.321 1.00 86.38 116 GLU A CA 1
ATOM 907 C C . GLU A 1 116 ? 2.615 2.134 14.639 1.00 86.38 116 GLU A C 1
ATOM 909 O O . GLU A 1 116 ? 3.245 1.731 15.624 1.00 86.38 116 GLU A O 1
ATOM 914 N N . TYR A 1 117 ? 1.992 1.307 13.796 1.00 88.75 117 TYR A N 1
ATOM 915 C CA . TYR A 1 117 ? 1.943 -0.146 13.937 1.00 88.75 117 TYR A CA 1
ATOM 916 C C . TYR A 1 117 ? 2.401 -0.856 12.649 1.00 88.75 117 TYR A C 1
ATOM 918 O O . TYR A 1 117 ? 1.606 -1.541 12.008 1.00 88.75 117 TYR A O 1
ATOM 926 N N . PRO A 1 118 ? 3.696 -0.816 12.272 1.00 88.62 118 PRO A N 1
ATOM 927 C CA . PRO A 1 118 ? 4.173 -1.424 11.021 1.00 88.62 118 PRO A CA 1
ATOM 928 C C . PRO A 1 118 ? 3.880 -2.928 10.890 1.00 88.62 118 PRO A C 1
ATOM 930 O O . PRO A 1 118 ? 3.715 -3.449 9.789 1.00 88.62 118 PRO A O 1
ATOM 933 N N . LYS A 1 119 ? 3.785 -3.644 12.020 1.00 89.56 119 LYS A N 1
ATOM 934 C CA . LYS A 1 119 ? 3.442 -5.078 12.062 1.00 89.56 119 LYS A CA 1
ATOM 935 C C . LYS A 1 119 ? 2.000 -5.366 11.622 1.00 89.56 119 LYS A C 1
ATOM 937 O O . LYS A 1 119 ? 1.727 -6.473 11.166 1.00 89.56 119 LYS A O 1
ATOM 942 N N . ALA A 1 120 ? 1.116 -4.368 11.683 1.00 91.44 120 ALA A N 1
ATOM 943 C CA . ALA A 1 120 ? -0.257 -4.452 11.194 1.00 91.44 120 ALA A CA 1
ATOM 944 C C . ALA A 1 120 ? -0.328 -4.713 9.682 1.00 91.44 120 ALA A C 1
ATOM 946 O O . ALA A 1 120 ? -1.350 -5.192 9.187 1.00 91.44 120 ALA A O 1
ATOM 947 N N . PHE A 1 121 ? 0.756 -4.430 8.943 1.00 93.50 121 PHE A N 1
ATOM 948 C CA . PHE A 1 121 ? 0.785 -4.525 7.488 1.00 93.50 121 PHE A CA 1
ATOM 949 C C . PHE A 1 121 ? 0.294 -5.874 6.956 1.00 93.50 121 PHE A C 1
ATOM 951 O O . PHE A 1 121 ? -0.424 -5.889 5.964 1.00 93.50 121 PHE A O 1
ATOM 958 N N . SER A 1 122 ? 0.610 -6.997 7.615 1.00 92.44 122 SER A N 1
ATOM 959 C CA . SER A 1 122 ? 0.163 -8.319 7.149 1.00 92.44 122 SER A CA 1
ATOM 960 C C . SER A 1 122 ? -1.361 -8.380 6.994 1.00 92.44 122 SER A C 1
ATOM 962 O O . SER A 1 122 ? -1.852 -8.625 5.894 1.00 92.44 122 SER A O 1
ATOM 964 N N . GLN A 1 123 ? -2.109 -8.061 8.052 1.00 92.25 123 GLN A N 1
ATOM 965 C CA . GLN A 1 123 ? -3.576 -8.107 8.035 1.00 92.25 123 GLN A CA 1
ATOM 966 C C . GLN A 1 123 ? -4.201 -6.975 7.209 1.00 92.25 123 GLN A C 1
ATOM 968 O O . GLN A 1 123 ? -5.234 -7.151 6.555 1.00 92.25 123 GLN A O 1
ATOM 973 N N . VAL A 1 124 ? -3.575 -5.795 7.232 1.00 94.94 124 VAL A N 1
ATOM 974 C CA . VAL A 1 124 ? -3.989 -4.653 6.408 1.00 94.94 124 VAL A CA 1
ATOM 975 C C . VAL A 1 124 ? -3.907 -5.029 4.925 1.00 94.94 124 VAL A C 1
ATOM 977 O O . VAL A 1 124 ? -4.872 -4.847 4.185 1.00 94.94 124 VAL A O 1
ATOM 980 N N . SER A 1 125 ? -2.794 -5.636 4.507 1.00 95.19 125 SER A N 1
ATOM 981 C CA . SER A 1 125 ? -2.557 -6.063 3.127 1.00 95.19 125 SER A CA 1
ATOM 982 C C . SER A 1 125 ? -3.524 -7.165 2.682 1.00 95.19 125 SER A C 1
ATOM 984 O O . SER A 1 125 ? -3.987 -7.148 1.547 1.00 95.19 125 SER A O 1
ATOM 986 N N . GLU A 1 126 ? -3.909 -8.079 3.576 1.00 94.44 126 GLU A N 1
ATOM 987 C CA . GLU A 1 126 ? -4.947 -9.084 3.305 1.00 94.44 126 GLU A CA 1
ATOM 988 C C . GLU A 1 126 ? -6.315 -8.441 3.069 1.00 94.44 126 GLU A C 1
ATOM 990 O O . GLU A 1 126 ? -7.056 -8.850 2.178 1.00 94.44 126 GLU A O 1
ATOM 995 N N . SER A 1 127 ? -6.631 -7.385 3.816 1.00 92.50 127 SER A N 1
ATOM 996 C CA . SER A 1 127 ? -7.884 -6.645 3.650 1.00 92.50 127 SER A CA 1
ATOM 997 C C . SER A 1 127 ? -7.920 -5.841 2.350 1.00 92.50 127 SER A C 1
ATOM 999 O O . SER A 1 127 ? -8.965 -5.758 1.700 1.00 92.50 127 SER A O 1
ATOM 1001 N N . TRP A 1 128 ? -6.777 -5.287 1.945 1.00 96.19 128 TRP A N 1
ATOM 1002 C CA . TRP A 1 128 ? -6.602 -4.664 0.634 1.00 96.19 128 TRP A CA 1
ATOM 1003 C C . TRP A 1 128 ? -6.755 -5.682 -0.502 1.00 96.19 128 TRP A C 1
ATOM 1005 O O . TRP A 1 128 ? -7.493 -5.410 -1.448 1.00 96.19 128 TRP A O 1
ATOM 1015 N N . LEU A 1 129 ? -6.144 -6.869 -0.378 1.00 94.81 129 LEU A N 1
ATOM 1016 C CA . LEU A 1 129 ? -6.279 -7.959 -1.354 1.00 94.81 129 LEU A CA 1
ATOM 1017 C C . LEU A 1 129 ? -7.725 -8.430 -1.484 1.00 94.81 129 LEU A C 1
ATOM 1019 O O . LEU A 1 129 ? -8.211 -8.575 -2.599 1.00 94.81 129 LEU A O 1
ATOM 1023 N N . GLY A 1 130 ? -8.426 -8.622 -0.362 1.00 88.75 130 GLY A N 1
ATOM 1024 C CA . GLY A 1 130 ? -9.838 -9.017 -0.360 1.00 88.75 130 GLY A CA 1
ATOM 1025 C C . GLY A 1 130 ? -10.775 -7.973 -0.977 1.00 88.75 130 GLY A C 1
ATOM 1026 O O . GLY A 1 130 ? -11.913 -8.292 -1.299 1.00 88.75 130 GLY A O 1
ATOM 1027 N N . SER A 1 131 ? -10.297 -6.739 -1.153 1.00 88.06 131 SER A N 1
ATOM 1028 C CA . SER A 1 131 ? -11.001 -5.667 -1.867 1.00 88.06 131 SER A CA 1
ATOM 1029 C C . SER A 1 131 ? -10.432 -5.420 -3.271 1.00 88.06 131 SER A C 1
ATOM 1031 O O . SER A 1 131 ? -10.762 -4.405 -3.880 1.00 88.06 131 SER A O 1
ATOM 1033 N N . GLU A 1 132 ? -9.538 -6.295 -3.749 1.00 92.62 132 GLU A N 1
ATOM 1034 C CA . GLU A 1 132 ? -8.824 -6.194 -5.031 1.00 92.62 132 GLU A CA 1
ATOM 1035 C C . GLU A 1 132 ? -8.180 -4.817 -5.266 1.00 92.62 132 GLU A C 1
ATOM 1037 O O . GLU A 1 132 ? -8.097 -4.312 -6.390 1.00 92.62 132 GLU A O 1
ATOM 1042 N N . LEU A 1 133 ? -7.699 -4.192 -4.189 1.00 94.75 133 LEU A N 1
ATOM 1043 C CA . LEU A 1 133 ? -7.171 -2.840 -4.243 1.00 94.75 133 LEU A CA 1
ATOM 1044 C C . LEU A 1 133 ? -5.934 -2.783 -5.150 1.00 94.75 133 LEU A C 1
ATOM 1046 O O . LEU A 1 133 ? -4.957 -3.509 -4.960 1.00 94.75 133 LEU A O 1
ATOM 1050 N N . ASN A 1 134 ? -5.940 -1.880 -6.125 1.00 95.56 134 ASN A N 1
ATOM 1051 C CA . ASN A 1 134 ? -4.814 -1.752 -7.038 1.00 95.56 134 ASN A CA 1
ATOM 1052 C C . ASN A 1 134 ? -3.509 -1.418 -6.271 1.00 95.56 134 ASN A C 1
ATOM 1054 O O . ASN A 1 134 ? -3.537 -0.545 -5.399 1.00 95.56 134 ASN A O 1
ATOM 1058 N N . PRO A 1 135 ? -2.356 -2.044 -6.584 1.00 96.75 135 PRO A N 1
ATOM 1059 C CA . PRO A 1 135 ? -1.121 -1.782 -5.849 1.00 96.75 135 PRO A CA 1
ATOM 1060 C C . PRO A 1 135 ? -0.619 -0.335 -5.877 1.00 96.75 135 PRO A C 1
ATOM 1062 O O . PRO A 1 135 ? 0.030 0.076 -4.917 1.00 96.75 135 PRO A O 1
ATOM 1065 N N . GLU A 1 136 ? -0.931 0.453 -6.910 1.00 94.75 136 GLU A N 1
ATOM 1066 C CA . GLU A 1 136 ? -0.659 1.900 -6.937 1.00 94.75 136 GLU A CA 1
ATOM 1067 C C . GLU A 1 136 ? -1.493 2.639 -5.877 1.00 94.75 136 GLU A C 1
ATOM 1069 O O . GLU A 1 136 ? -0.962 3.443 -5.112 1.00 94.75 136 GLU A O 1
ATOM 1074 N N . GLU A 1 137 ? -2.777 2.299 -5.738 1.00 93.25 137 GLU A N 1
ATOM 1075 C CA . GLU A 1 137 ? -3.630 2.856 -4.682 1.00 93.25 137 GLU A CA 1
ATOM 1076 C C . GLU A 1 137 ? -3.212 2.385 -3.284 1.00 93.25 137 GLU A C 1
ATOM 1078 O O . GLU A 1 137 ? -3.191 3.181 -2.345 1.00 93.25 137 GLU A O 1
ATOM 1083 N N . ALA A 1 138 ? -2.830 1.112 -3.145 1.00 94.88 138 ALA A N 1
ATOM 1084 C CA . ALA A 1 138 ? -2.273 0.570 -1.907 1.00 94.88 138 ALA A CA 1
ATOM 1085 C C . ALA A 1 138 ? -0.991 1.312 -1.506 1.00 94.88 138 ALA A C 1
ATOM 1087 O O . ALA A 1 138 ? -0.811 1.651 -0.337 1.00 94.88 138 ALA A O 1
ATOM 1088 N N . PHE A 1 139 ? -0.132 1.640 -2.480 1.00 93.00 139 PHE A N 1
ATOM 1089 C CA . PHE A 1 139 ? 1.087 2.410 -2.240 1.00 93.00 139 PHE A CA 1
ATOM 1090 C C . PHE A 1 139 ? 0.784 3.792 -1.644 1.00 93.00 139 PHE A C 1
ATOM 1092 O O . PHE A 1 139 ? 1.465 4.239 -0.721 1.00 93.00 139 PHE A O 1
ATOM 1099 N N . HIS A 1 140 ? -0.284 4.455 -2.097 1.00 89.56 140 HIS A N 1
ATOM 1100 C CA . HIS A 1 140 ? -0.724 5.727 -1.518 1.00 89.56 140 HIS A CA 1
ATOM 1101 C C . HIS A 1 140 ? -1.203 5.620 -0.066 1.00 89.56 140 HIS A C 1
ATOM 1103 O O . HIS A 1 140 ? -1.287 6.644 0.609 1.00 89.56 140 HIS A O 1
ATOM 1109 N N . MET A 1 141 ? -1.479 4.423 0.437 1.00 92.06 141 MET A N 1
ATOM 1110 C CA . MET A 1 141 ? -1.865 4.192 1.828 1.00 92.06 141 MET A CA 1
ATOM 1111 C C . MET A 1 141 ? -0.740 3.600 2.686 1.00 92.06 141 MET A C 1
ATOM 1113 O O . MET A 1 141 ? -0.951 3.342 3.869 1.00 92.06 141 MET A O 1
ATOM 1117 N N . MET A 1 142 ? 0.458 3.418 2.124 1.00 91.38 142 MET A N 1
ATOM 1118 C CA . MET A 1 142 ? 1.650 3.018 2.876 1.00 91.38 142 MET A CA 1
ATOM 1119 C C . MET A 1 142 ? 2.095 4.119 3.864 1.00 91.38 142 MET A C 1
ATOM 1121 O O . MET A 1 142 ? 1.750 5.293 3.658 1.00 91.38 142 MET A O 1
ATOM 1125 N N . PRO A 1 143 ? 2.889 3.763 4.900 1.00 87.69 143 PRO A N 1
ATOM 1126 C CA . PRO A 1 143 ? 3.518 4.694 5.844 1.00 87.69 143 PRO A CA 1
ATOM 1127 C C . PRO A 1 143 ? 4.024 5.990 5.208 1.00 87.69 143 PRO A C 1
ATOM 1129 O O . PRO A 1 143 ? 4.520 5.986 4.081 1.00 87.69 143 PRO A O 1
ATOM 1132 N N . THR A 1 144 ? 3.953 7.112 5.914 1.00 80.69 144 THR A N 1
ATOM 1133 C CA . THR A 1 144 ? 4.423 8.413 5.403 1.00 80.69 144 THR A CA 1
ATOM 1134 C C . THR A 1 144 ? 5.919 8.421 5.089 1.00 80.69 144 THR A C 1
ATOM 1136 O O . THR A 1 144 ? 6.333 9.056 4.114 1.00 80.69 144 THR A O 1
ATOM 1139 N N . SER A 1 145 ? 6.717 7.623 5.805 1.00 74.62 145 SER A N 1
ATOM 1140 C CA . SER A 1 145 ? 8.130 7.354 5.486 1.00 74.62 145 SER A CA 1
ATOM 1141 C C . SER A 1 145 ? 8.342 6.822 4.059 1.00 74.62 145 SER A C 1
ATOM 1143 O O . SER A 1 145 ? 9.427 6.964 3.488 1.00 74.62 145 SER A O 1
ATOM 1145 N N . MET A 1 146 ? 7.298 6.260 3.436 1.00 75.50 146 MET A N 1
ATOM 1146 C CA . MET A 1 146 ? 7.346 5.740 2.073 1.00 75.50 146 MET A CA 1
ATOM 1147 C C . MET A 1 146 ? 7.239 6.808 0.976 1.00 75.50 146 MET A C 1
ATOM 1149 O O . MET A 1 146 ? 7.572 6.512 -0.173 1.00 75.50 146 MET A O 1
ATOM 1153 N N . LYS A 1 147 ? 6.783 8.023 1.301 1.00 66.88 147 LYS A N 1
ATOM 1154 C CA . LYS A 1 147 ? 6.386 9.053 0.322 1.00 66.88 147 LYS A CA 1
ATOM 1155 C C . LYS A 1 147 ? 7.368 10.227 0.179 1.00 66.88 147 LYS A C 1
ATOM 1157 O O . LYS A 1 147 ? 7.002 11.239 -0.416 1.00 66.88 147 LYS A O 1
ATOM 1162 N N . ARG A 1 148 ? 8.573 10.170 0.761 1.00 64.56 148 ARG A N 1
ATOM 1163 C CA . ARG A 1 148 ? 9.463 11.346 0.784 1.00 64.56 148 ARG A CA 1
ATOM 1164 C C . ARG A 1 148 ? 10.017 11.686 -0.607 1.00 64.56 148 ARG A C 1
ATOM 1166 O O . ARG A 1 148 ? 10.786 10.935 -1.192 1.00 64.56 148 ARG A O 1
ATOM 1173 N N . ILE A 1 149 ? 9.649 12.880 -1.074 1.00 50.59 149 ILE A N 1
ATOM 1174 C CA . ILE A 1 149 ? 10.268 13.638 -2.166 1.00 50.59 149 ILE A CA 1
ATOM 1175 C C . ILE A 1 149 ? 10.983 14.803 -1.474 1.00 50.59 149 ILE A C 1
ATOM 1177 O O . ILE A 1 149 ? 10.379 15.848 -1.250 1.00 50.59 149 ILE A O 1
ATOM 1181 N N . ASP A 1 150 ? 12.213 14.623 -0.996 1.00 46.44 150 ASP A N 1
ATOM 1182 C CA . ASP A 1 150 ? 12.851 15.680 -0.200 1.00 46.44 150 ASP A CA 1
ATOM 1183 C C . ASP A 1 150 ? 13.204 16.910 -1.057 1.00 46.44 150 ASP A C 1
ATOM 1185 O O . ASP A 1 150 ? 14.205 16.929 -1.770 1.00 46.44 150 ASP A O 1
ATOM 1189 N N . LEU A 1 151 ? 12.410 17.973 -0.908 1.00 34.59 151 LEU A N 1
ATOM 1190 C CA . LEU A 1 151 ? 12.793 19.363 -1.163 1.00 34.59 151 LEU A CA 1
ATOM 1191 C C . LEU A 1 151 ? 12.381 20.212 0.056 1.00 34.59 151 LEU A C 1
ATOM 1193 O O . LEU A 1 151 ? 11.347 20.872 0.057 1.00 34.59 151 LEU A O 1
ATOM 1197 N N . GLY A 1 152 ? 13.202 20.175 1.115 1.00 36.06 152 GLY A N 1
ATOM 1198 C CA . GLY A 1 152 ? 13.262 21.253 2.116 1.00 36.06 152 GLY A CA 1
ATOM 1199 C C . GLY A 1 152 ? 12.670 21.022 3.515 1.00 36.06 152 GLY A C 1
ATOM 1200 O O . GLY A 1 152 ? 12.630 21.977 4.286 1.00 36.06 152 GLY A O 1
ATOM 1201 N N . ALA A 1 153 ? 12.234 19.817 3.898 1.00 42.00 153 ALA A N 1
ATOM 1202 C CA . ALA A 1 153 ? 11.682 19.598 5.240 1.00 42.00 153 ALA A CA 1
ATOM 1203 C C . ALA A 1 153 ? 12.763 19.226 6.275 1.00 42.00 153 ALA A C 1
ATOM 1205 O O . ALA A 1 153 ? 13.418 18.187 6.178 1.00 42.00 153 ALA A O 1
ATOM 1206 N N . VAL A 1 154 ? 12.906 20.078 7.296 1.00 39.53 154 VAL A N 1
ATOM 1207 C CA . VAL A 1 154 ? 13.639 19.818 8.545 1.00 39.53 154 VAL A CA 1
ATOM 1208 C C . VAL A 1 154 ? 12.885 18.733 9.318 1.00 39.53 154 VAL A C 1
ATOM 1210 O O . VAL A 1 154 ? 11.986 19.015 10.102 1.00 39.53 154 VAL A O 1
ATOM 1213 N N . GLY A 1 155 ? 13.206 17.476 9.044 1.00 50.91 155 GLY A N 1
ATOM 1214 C CA . GLY A 1 155 ? 12.679 16.324 9.763 1.00 50.91 155 GLY A CA 1
ATOM 1215 C C . GLY A 1 155 ? 13.674 15.177 9.699 1.00 50.91 155 GLY A C 1
ATOM 1216 O O . GLY A 1 155 ? 14.349 15.004 8.678 1.00 50.91 155 GLY A O 1
ATOM 1217 N N . GLU A 1 156 ? 13.772 14.412 10.789 1.00 53.06 156 GLU A N 1
ATOM 1218 C CA . GLU A 1 156 ? 14.610 13.213 10.871 1.00 53.06 156 GLU A CA 1
ATOM 1219 C C . GLU A 1 156 ? 14.363 12.337 9.639 1.00 53.06 156 GLU A C 1
ATOM 1221 O O . GLU A 1 156 ? 13.220 12.050 9.267 1.00 53.06 156 GLU A O 1
ATOM 1226 N N . LYS A 1 157 ? 15.436 11.997 8.920 1.00 57.78 157 LYS A N 1
ATOM 1227 C CA . LYS A 1 157 ? 15.342 11.066 7.796 1.00 57.78 157 LYS A CA 1
ATOM 1228 C C . LYS A 1 157 ? 14.874 9.722 8.359 1.00 57.78 157 LYS A C 1
ATOM 1230 O O . LYS A 1 157 ? 15.508 9.254 9.302 1.00 57.78 157 LYS A O 1
ATOM 1235 N N . PRO A 1 158 ? 13.784 9.121 7.839 1.00 61.66 158 PRO A N 1
ATOM 1236 C CA . PRO A 1 158 ? 13.407 7.780 8.254 1.00 61.66 158 PRO A CA 1
ATOM 1237 C C . PRO A 1 158 ? 14.586 6.842 8.011 1.00 61.66 158 PRO A C 1
ATOM 1239 O O . PRO A 1 158 ? 15.326 7.027 7.040 1.00 61.66 158 PRO A O 1
ATOM 1242 N N . ASP A 1 159 ? 14.754 5.858 8.896 1.00 72.81 159 ASP A N 1
ATOM 1243 C CA . ASP A 1 159 ? 15.788 4.845 8.730 1.00 72.81 159 ASP A CA 1
ATOM 1244 C C . ASP A 1 159 ? 15.618 4.192 7.353 1.00 72.81 159 ASP A C 1
ATOM 1246 O O . ASP A 1 159 ? 14.541 3.730 6.962 1.00 72.81 159 ASP A O 1
ATOM 1250 N N . GLU A 1 160 ? 16.695 4.197 6.583 1.00 75.00 160 GLU A N 1
ATOM 1251 C CA . GLU A 1 160 ? 16.718 3.660 5.235 1.00 75.00 160 GLU A CA 1
ATOM 1252 C C . GLU A 1 160 ? 16.373 2.162 5.221 1.00 75.00 160 GLU A C 1
ATOM 1254 O O . GLU A 1 160 ? 15.740 1.668 4.282 1.00 75.00 160 GLU A O 1
ATOM 1259 N N . LEU A 1 161 ? 16.717 1.444 6.297 1.00 78.75 161 LEU A N 1
ATOM 1260 C CA . LEU A 1 161 ? 16.344 0.043 6.485 1.00 78.75 161 LEU A CA 1
ATOM 1261 C C . LEU A 1 161 ? 14.831 -0.136 6.650 1.00 78.75 161 LEU A C 1
ATOM 1263 O O . LEU A 1 161 ? 14.268 -1.119 6.159 1.00 78.75 161 LEU A O 1
ATOM 1267 N N . ASP A 1 162 ? 14.157 0.811 7.299 1.00 81.62 162 ASP A N 1
ATOM 1268 C CA . ASP A 1 162 ? 12.708 0.773 7.487 1.00 81.62 162 ASP A CA 1
ATOM 1269 C C . ASP A 1 162 ? 11.979 1.007 6.167 1.00 81.62 162 ASP A C 1
ATOM 1271 O O . ASP A 1 162 ? 11.032 0.284 5.845 1.00 81.62 162 ASP A O 1
ATOM 1275 N N . VAL A 1 163 ? 12.467 1.953 5.362 1.00 82.69 163 VAL A N 1
ATOM 1276 C CA . VAL A 1 163 ? 11.966 2.193 4.004 1.00 82.69 163 VAL A CA 1
ATOM 1277 C C . VAL A 1 163 ? 12.127 0.943 3.140 1.00 82.69 163 VAL A C 1
ATOM 1279 O O . VAL A 1 163 ? 11.156 0.494 2.528 1.00 82.69 163 VAL A O 1
ATOM 1282 N N . LEU A 1 164 ? 13.322 0.345 3.120 1.00 85.38 164 LEU A N 1
ATOM 1283 C CA . LEU A 1 164 ? 13.588 -0.864 2.338 1.00 85.38 164 LEU A CA 1
ATOM 1284 C C . LEU A 1 164 ? 12.662 -2.016 2.755 1.00 85.38 164 LEU A C 1
ATOM 1286 O O . LEU A 1 164 ? 12.085 -2.695 1.902 1.00 85.38 164 LEU A O 1
ATOM 1290 N N . ARG A 1 165 ? 12.462 -2.202 4.064 1.00 87.88 165 ARG A N 1
ATOM 1291 C CA . ARG A 1 165 ? 11.556 -3.221 4.609 1.00 87.88 165 ARG A CA 1
ATOM 1292 C C . ARG A 1 165 ? 10.107 -2.989 4.182 1.00 87.88 165 ARG A C 1
ATOM 1294 O O . ARG A 1 165 ? 9.438 -3.938 3.778 1.00 87.88 165 ARG A O 1
ATOM 1301 N N . MET A 1 166 ? 9.621 -1.751 4.238 1.00 88.62 166 MET A N 1
ATOM 1302 C CA . MET A 1 166 ? 8.259 -1.429 3.803 1.00 88.62 166 MET A CA 1
ATOM 1303 C C . MET A 1 166 ? 8.069 -1.625 2.292 1.00 88.62 166 MET A C 1
ATOM 1305 O O . MET A 1 166 ? 7.010 -2.089 1.866 1.00 88.62 166 MET A O 1
ATOM 1309 N N . ILE A 1 167 ? 9.092 -1.342 1.481 1.00 90.38 167 ILE A N 1
ATOM 1310 C CA . ILE A 1 167 ? 9.067 -1.627 0.040 1.00 90.38 167 ILE A CA 1
ATOM 1311 C C . ILE A 1 167 ? 8.973 -3.132 -0.209 1.00 90.38 167 ILE A C 1
ATOM 1313 O O . ILE A 1 167 ? 8.137 -3.553 -1.003 1.00 90.38 167 ILE A O 1
ATOM 1317 N N . LEU A 1 168 ? 9.755 -3.952 0.498 1.00 91.69 168 LEU A N 1
ATOM 1318 C CA . LEU A 1 168 ? 9.664 -5.41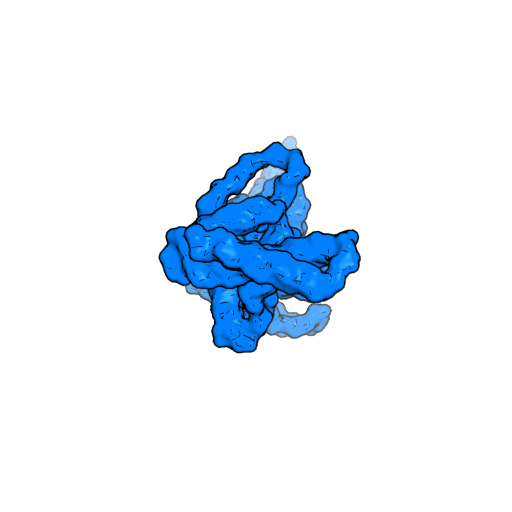4 0.397 1.00 91.69 168 LEU A CA 1
ATOM 1319 C C . LEU A 1 168 ? 8.267 -5.931 0.763 1.00 91.69 168 LEU A C 1
ATOM 1321 O O . LEU A 1 168 ? 7.725 -6.791 0.070 1.00 91.69 168 LEU A O 1
ATOM 1325 N N . TYR A 1 169 ? 7.650 -5.376 1.805 1.00 93.31 169 TYR A N 1
ATOM 1326 C CA . TYR A 1 169 ? 6.278 -5.708 2.184 1.00 93.31 169 TYR A CA 1
ATOM 1327 C C . TYR A 1 169 ? 5.259 -5.356 1.097 1.00 93.31 169 TYR A C 1
ATOM 1329 O O . TYR A 1 169 ? 4.414 -6.186 0.753 1.00 93.31 169 TYR A O 1
ATOM 1337 N N . TRP A 1 170 ? 5.366 -4.172 0.495 1.00 95.38 170 TRP A N 1
ATOM 1338 C CA . TRP A 1 170 ? 4.504 -3.796 -0.624 1.00 95.38 170 TRP A CA 1
ATOM 1339 C C . TRP A 1 170 ? 4.761 -4.639 -1.884 1.00 95.38 170 TRP A C 1
ATOM 1341 O O . TRP A 1 170 ? 3.811 -5.022 -2.562 1.00 95.38 170 TRP A O 1
ATOM 1351 N N . LEU A 1 171 ? 6.008 -5.015 -2.180 1.00 95.19 171 LEU A N 1
ATOM 1352 C CA . LEU A 1 171 ? 6.316 -5.945 -3.275 1.00 95.19 171 LEU A CA 1
ATOM 1353 C C . LEU A 1 171 ? 5.713 -7.335 -3.029 1.00 95.19 171 LEU A C 1
ATOM 1355 O O . LEU A 1 171 ? 5.178 -7.937 -3.958 1.00 95.19 171 LEU A O 1
ATOM 1359 N N . GLY A 1 172 ? 5.710 -7.805 -1.779 1.00 95.81 172 GLY A N 1
ATOM 1360 C CA . GLY A 1 172 ? 4.997 -9.021 -1.389 1.00 95.81 172 GLY A CA 1
ATOM 1361 C C . GLY A 1 172 ? 3.480 -8.906 -1.583 1.00 95.81 172 GLY A C 1
ATOM 1362 O O . GLY A 1 172 ? 2.842 -9.855 -2.040 1.00 95.81 172 GLY A O 1
ATOM 1363 N N . TYR A 1 173 ? 2.892 -7.737 -1.308 1.00 97.12 173 TYR A N 1
ATOM 1364 C CA . TYR A 1 173 ? 1.493 -7.455 -1.650 1.00 97.12 173 TYR A CA 1
ATOM 1365 C C . TYR A 1 173 ? 1.253 -7.510 -3.165 1.00 97.12 173 TYR A C 1
ATOM 1367 O O . TYR A 1 173 ? 0.303 -8.154 -3.605 1.00 97.12 173 TYR A O 1
ATOM 1375 N N . VAL A 1 174 ? 2.130 -6.895 -3.966 1.00 97.31 174 VAL A N 1
ATOM 1376 C CA . VAL A 1 174 ? 2.073 -6.941 -5.437 1.00 97.31 174 VAL A CA 1
ATOM 1377 C C . VAL A 1 174 ? 2.102 -8.386 -5.944 1.00 97.31 174 VAL A C 1
ATOM 1379 O O . VAL A 1 174 ? 1.348 -8.724 -6.852 1.00 97.31 174 VAL A O 1
ATOM 1382 N N . ASP A 1 175 ? 2.926 -9.253 -5.359 1.00 96.44 175 ASP A N 1
ATOM 1383 C CA . ASP A 1 175 ? 3.004 -10.661 -5.767 1.00 96.44 175 ASP A CA 1
ATOM 1384 C C . ASP A 1 175 ? 1.719 -11.419 -5.456 1.00 96.44 175 ASP A C 1
ATOM 1386 O O . ASP A 1 175 ? 1.197 -12.128 -6.317 1.00 96.44 175 ASP A O 1
ATOM 1390 N N . LYS A 1 176 ? 1.158 -11.213 -4.259 1.00 97.25 176 LYS A N 1
ATOM 1391 C CA . LYS A 1 176 ? -0.145 -11.782 -3.901 1.00 97.25 176 LYS A CA 1
ATOM 1392 C C . LYS A 1 176 ? -1.245 -11.267 -4.833 1.00 97.25 176 LYS A C 1
ATOM 1394 O O . LYS A 1 176 ? -2.030 -12.066 -5.328 1.00 97.25 176 LYS A O 1
ATOM 1399 N N . TYR A 1 177 ? -1.258 -9.973 -5.147 1.00 97.50 177 TYR A N 1
ATOM 1400 C CA . TYR A 1 177 ? -2.205 -9.372 -6.088 1.00 97.50 177 TYR A CA 1
ATOM 1401 C C . TYR A 1 177 ? -2.101 -10.001 -7.487 1.00 97.50 177 TYR A C 1
ATOM 1403 O O . TYR A 1 177 ? -3.106 -10.404 -8.066 1.00 97.50 177 TYR A O 1
ATOM 1411 N N . ARG A 1 178 ? -0.876 -10.182 -8.000 1.00 96.62 178 ARG A N 1
ATOM 1412 C CA . ARG A 1 178 ? -0.618 -10.871 -9.278 1.00 96.62 178 ARG A CA 1
ATOM 1413 C C . ARG A 1 178 ? -1.056 -12.333 -9.251 1.00 96.62 178 ARG A C 1
ATOM 1415 O O . ARG A 1 178 ? -1.540 -12.836 -10.260 1.00 96.62 178 ARG A O 1
ATOM 1422 N N . SER A 1 179 ? -0.910 -13.015 -8.113 1.00 96.69 179 SER A N 1
ATOM 1423 C CA . SER A 1 179 ? -1.337 -14.414 -7.968 1.00 96.69 179 SER A CA 1
ATOM 1424 C C . SER A 1 179 ? -2.854 -14.603 -8.088 1.00 96.69 179 SER A C 1
ATOM 1426 O O . SER A 1 179 ? -3.296 -15.698 -8.425 1.00 96.69 179 SER A O 1
ATOM 1428 N N . LEU A 1 180 ? -3.641 -13.532 -7.913 1.00 94.38 180 LEU A N 1
ATOM 1429 C CA . LEU A 1 180 ? -5.080 -13.506 -8.209 1.00 94.38 180 LEU A CA 1
ATOM 1430 C C . LEU A 1 180 ? -5.384 -13.397 -9.718 1.00 94.38 180 LEU A C 1
ATOM 1432 O O . LEU A 1 180 ? -6.546 -13.346 -10.107 1.00 94.38 180 LEU A O 1
ATOM 1436 N N . GLY A 1 181 ? -4.362 -13.333 -10.578 1.00 94.19 181 GLY A N 1
ATOM 1437 C CA . GLY A 1 181 ? -4.505 -13.136 -12.024 1.00 94.19 181 GLY A CA 1
ATOM 1438 C C . GLY A 1 181 ? -4.645 -11.671 -12.451 1.00 94.19 181 GLY A C 1
ATOM 1439 O O . GLY A 1 181 ? -4.917 -11.400 -13.619 1.00 94.19 181 GLY A O 1
ATOM 1440 N N . LEU A 1 182 ? -4.455 -10.721 -11.530 1.00 95.06 182 LEU A N 1
ATOM 1441 C CA . LEU A 1 182 ? -4.588 -9.287 -11.790 1.00 95.06 182 LEU A CA 1
ATOM 1442 C C . LEU A 1 182 ? -3.266 -8.679 -12.293 1.00 95.06 182 LEU A C 1
ATOM 1444 O O . LEU A 1 182 ? -2.185 -8.962 -11.773 1.00 95.06 182 LEU A O 1
ATOM 1448 N N . ASP A 1 183 ? -3.336 -7.808 -13.306 1.00 94.44 183 ASP A N 1
ATOM 1449 C CA . ASP A 1 183 ? -2.141 -7.256 -13.957 1.00 94.44 183 ASP A CA 1
ATOM 1450 C C . ASP A 1 183 ? -1.516 -6.075 -13.194 1.00 94.44 183 ASP A C 1
ATOM 1452 O O . ASP A 1 183 ? -2.083 -4.980 -13.086 1.00 94.44 183 ASP A O 1
ATOM 1456 N N . PHE A 1 184 ? -0.266 -6.257 -12.767 1.00 95.69 184 PHE A N 1
ATOM 1457 C CA . PHE A 1 184 ? 0.559 -5.179 -12.232 1.00 95.69 184 PHE A CA 1
ATOM 1458 C C . PHE A 1 184 ? 2.049 -5.423 -12.499 1.00 95.69 184 PHE A C 1
ATOM 1460 O O . PHE A 1 184 ? 2.759 -5.882 -11.617 1.00 95.69 184 PHE A O 1
ATOM 1467 N N . SER A 1 185 ? 2.545 -5.158 -13.709 1.00 93.12 185 SER A N 1
ATOM 1468 C CA . SER A 1 185 ? 3.931 -5.458 -14.126 1.00 93.12 185 SER A CA 1
ATOM 1469 C C . SER A 1 185 ? 5.048 -4.785 -13.300 1.00 93.12 185 SER A C 1
ATOM 1471 O O . SER A 1 185 ? 4.833 -3.796 -12.600 1.00 93.12 185 SER A O 1
ATOM 1473 N N . ASP A 1 186 ? 6.283 -5.292 -13.406 1.00 91.94 186 ASP A N 1
ATOM 1474 C CA . ASP A 1 186 ? 7.467 -4.679 -12.769 1.00 91.94 186 ASP A CA 1
ATOM 1475 C C . ASP A 1 186 ? 7.754 -3.260 -13.319 1.00 91.94 186 ASP A C 1
ATOM 1477 O O . ASP A 1 186 ? 8.271 -2.402 -12.606 1.00 91.94 186 ASP A O 1
ATOM 1481 N N . TYR A 1 187 ? 7.313 -2.954 -14.546 1.00 89.19 187 TYR A N 1
ATOM 1482 C CA . TYR A 1 187 ? 7.313 -1.584 -15.073 1.00 89.19 187 TYR A CA 1
ATOM 1483 C C . TYR A 1 187 ? 6.349 -0.664 -14.302 1.00 89.19 187 TYR A C 1
ATOM 1485 O O . TYR A 1 187 ? 6.702 0.473 -13.985 1.00 89.19 187 TYR A O 1
ATOM 1493 N N . LYS A 1 188 ? 5.141 -1.144 -13.959 1.00 92.06 188 LYS A N 1
ATOM 1494 C CA . LYS A 1 188 ? 4.190 -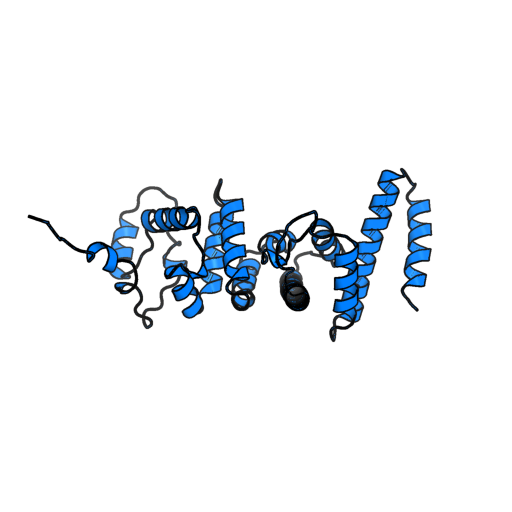0.386 -13.123 1.00 92.06 188 LYS A CA 1
ATOM 1495 C C . LYS A 1 188 ? 4.751 -0.161 -11.716 1.00 92.06 188 LYS A C 1
ATOM 1497 O O . LYS A 1 188 ? 4.619 0.939 -11.190 1.00 92.06 188 LYS A O 1
ATOM 1502 N N . VAL A 1 189 ? 5.453 -1.149 -11.155 1.00 92.62 189 VAL A N 1
ATOM 1503 C CA . VAL A 1 189 ? 6.196 -1.004 -9.888 1.00 92.62 189 VAL A CA 1
ATOM 1504 C C . VAL A 1 189 ? 7.221 0.132 -9.974 1.00 92.62 189 VAL A C 1
ATOM 1506 O O . VAL A 1 189 ? 7.193 1.041 -9.143 1.00 92.62 189 VAL A O 1
ATOM 1509 N N . ALA A 1 190 ? 8.077 0.128 -11.003 1.00 89.12 190 ALA A N 1
ATOM 1510 C CA . ALA A 1 190 ? 9.062 1.190 -11.221 1.00 89.12 190 ALA A CA 1
ATOM 1511 C C . ALA A 1 190 ? 8.395 2.568 -11.353 1.00 89.12 190 ALA A C 1
ATOM 1513 O O . ALA A 1 190 ? 8.827 3.535 -10.727 1.00 89.12 190 ALA A O 1
ATOM 1514 N N . LYS A 1 191 ? 7.301 2.649 -12.123 1.00 88.06 191 LYS A N 1
ATOM 1515 C CA . LYS A 1 191 ? 6.525 3.880 -12.314 1.00 88.06 191 LYS A CA 1
ATOM 1516 C C . LYS A 1 191 ? 6.035 4.461 -10.986 1.00 88.06 191 LYS A C 1
ATOM 1518 O O . LYS A 1 191 ? 6.211 5.659 -10.782 1.00 88.06 191 LYS A O 1
ATOM 1523 N N . VAL A 1 192 ? 5.442 3.642 -10.115 1.00 90.50 192 VAL A N 1
ATOM 1524 C CA . VAL A 1 192 ? 4.926 4.094 -8.811 1.00 90.50 192 VAL A CA 1
ATOM 1525 C C . VAL A 1 192 ? 6.052 4.670 -7.958 1.00 90.50 192 VAL A C 1
ATOM 1527 O O . VAL A 1 192 ? 5.960 5.816 -7.525 1.00 90.50 192 VAL A O 1
ATOM 1530 N N . LEU A 1 193 ? 7.149 3.926 -7.789 1.00 87.44 193 LEU A N 1
ATOM 1531 C CA . LEU A 1 193 ? 8.261 4.352 -6.934 1.00 87.44 193 LEU A CA 1
ATOM 1532 C C . LEU A 1 193 ? 8.910 5.648 -7.441 1.00 87.44 193 LEU A 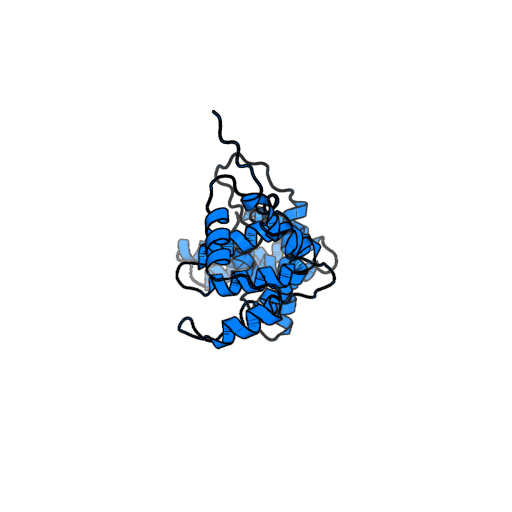C 1
ATOM 1534 O O . LEU A 1 193 ? 9.103 6.584 -6.664 1.00 87.44 193 LEU A O 1
ATOM 1538 N N . MET A 1 194 ? 9.142 5.750 -8.753 1.00 84.75 194 MET A N 1
ATOM 1539 C CA . MET A 1 194 ? 9.701 6.947 -9.395 1.00 84.75 194 MET A CA 1
ATOM 1540 C C . MET A 1 194 ? 8.784 8.171 -9.361 1.00 84.75 194 MET A C 1
ATOM 1542 O O . MET A 1 194 ? 9.260 9.293 -9.489 1.00 84.75 194 MET A O 1
ATOM 1546 N N . SER A 1 195 ? 7.471 7.986 -9.236 1.00 83.38 195 SER A N 1
ATOM 1547 C CA . SER A 1 195 ? 6.523 9.100 -9.132 1.00 83.38 195 SER A CA 1
ATOM 1548 C C . SER A 1 195 ? 6.433 9.680 -7.718 1.00 83.38 195 SER A C 1
ATOM 1550 O O . SER A 1 195 ? 5.845 10.743 -7.540 1.00 83.38 195 SER A O 1
ATOM 1552 N N . THR A 1 196 ? 7.003 9.002 -6.721 1.00 74.00 196 THR A N 1
ATOM 1553 C CA . THR A 1 196 ? 6.859 9.357 -5.298 1.00 74.00 196 THR A CA 1
ATOM 1554 C C . THR A 1 196 ? 8.162 9.711 -4.594 1.00 74.00 196 THR A C 1
ATOM 1556 O O . THR A 1 196 ? 8.133 10.025 -3.409 1.00 74.00 196 THR A O 1
ATOM 1559 N N . ARG A 1 197 ? 9.299 9.642 -5.291 1.00 73.94 197 ARG A N 1
ATOM 1560 C CA . ARG A 1 197 ? 10.644 9.861 -4.744 1.00 73.94 197 ARG A CA 1
ATOM 1561 C C . ARG A 1 197 ? 11.548 10.477 -5.804 1.00 73.94 197 ARG A C 1
ATOM 1563 O O . ARG A 1 197 ? 11.238 10.416 -6.994 1.00 73.94 197 ARG A O 1
ATOM 1570 N N . ASN A 1 198 ? 12.670 11.055 -5.380 1.00 79.62 198 ASN A N 1
ATOM 1571 C CA . ASN A 1 198 ? 13.683 11.493 -6.338 1.00 79.62 198 ASN A CA 1
ATOM 1572 C C . ASN A 1 198 ? 14.317 10.274 -7.041 1.00 79.62 198 ASN A C 1
ATOM 1574 O O . ASN A 1 198 ? 14.362 9.170 -6.496 1.00 79.62 198 ASN A O 1
ATOM 1578 N N . THR A 1 199 ? 14.786 10.475 -8.272 1.00 78.69 199 THR A N 1
ATOM 1579 C CA . THR A 1 199 ? 15.314 9.394 -9.113 1.00 78.69 199 THR A CA 1
ATOM 1580 C C . THR A 1 199 ? 16.504 8.678 -8.473 1.00 78.69 199 THR A C 1
ATOM 1582 O O . THR A 1 199 ? 16.529 7.450 -8.466 1.00 78.69 199 THR A O 1
ATOM 1585 N N . ASP A 1 200 ? 17.464 9.418 -7.917 1.00 79.00 200 ASP A N 1
ATOM 1586 C CA . ASP A 1 200 ? 18.709 8.851 -7.379 1.00 79.00 200 ASP A CA 1
ATOM 1587 C C . ASP A 1 200 ? 18.448 7.939 -6.174 1.00 79.00 200 ASP A C 1
ATOM 1589 O O . ASP A 1 200 ? 19.030 6.861 -6.057 1.00 79.00 200 ASP A O 1
ATOM 1593 N N . GLU A 1 201 ? 17.509 8.325 -5.312 1.00 79.88 201 GLU A N 1
ATOM 1594 C CA . GLU A 1 201 ? 17.051 7.534 -4.175 1.00 79.88 201 GLU A CA 1
ATOM 1595 C C . GLU A 1 201 ? 16.375 6.239 -4.630 1.00 79.88 201 GLU A C 1
ATOM 1597 O O . GLU A 1 201 ? 16.666 5.169 -4.098 1.00 79.88 201 GLU A O 1
ATOM 1602 N N . VAL A 1 202 ? 15.511 6.309 -5.646 1.00 80.12 202 VAL A N 1
ATOM 1603 C CA . VAL A 1 202 ? 14.839 5.125 -6.201 1.00 80.12 202 VAL A CA 1
ATOM 1604 C C . VAL A 1 202 ? 15.849 4.151 -6.807 1.00 80.12 202 VAL A C 1
ATOM 1606 O O . VAL A 1 202 ? 15.763 2.947 -6.559 1.00 80.12 202 VAL A O 1
ATOM 1609 N N . LEU A 1 203 ? 16.839 4.657 -7.546 1.00 82.81 203 LEU A N 1
ATOM 1610 C CA . LEU A 1 203 ? 17.927 3.837 -8.081 1.00 82.81 203 LEU A CA 1
ATOM 1611 C C . LEU A 1 203 ? 18.763 3.211 -6.955 1.00 82.81 203 LEU A C 1
ATOM 1613 O O . LEU A 1 203 ? 19.051 2.015 -7.004 1.00 82.81 203 LEU A O 1
ATOM 1617 N N . GLY A 1 204 ? 19.088 3.978 -5.910 1.00 83.25 204 GLY A N 1
ATOM 1618 C CA . GLY A 1 204 ? 19.787 3.481 -4.723 1.00 83.25 204 GLY A CA 1
ATOM 1619 C C . GLY A 1 204 ? 19.029 2.356 -4.013 1.00 83.25 204 GLY A C 1
ATOM 1620 O O . GLY A 1 204 ? 19.623 1.335 -3.663 1.00 83.25 204 GLY A O 1
ATOM 1621 N N . ILE A 1 205 ? 17.708 2.489 -3.867 1.00 82.75 205 ILE A N 1
ATOM 1622 C CA . ILE A 1 205 ? 16.838 1.439 -3.318 1.00 82.75 205 ILE A CA 1
ATOM 1623 C C . ILE A 1 205 ? 16.883 0.179 -4.190 1.00 82.75 205 ILE A C 1
ATOM 1625 O O . ILE A 1 205 ? 16.997 -0.921 -3.652 1.00 82.75 205 ILE A O 1
ATOM 1629 N N . PHE A 1 206 ? 16.818 0.303 -5.520 1.00 83.06 206 PHE A N 1
ATOM 1630 C CA . PHE A 1 206 ? 16.874 -0.859 -6.416 1.00 83.06 206 PHE A CA 1
ATOM 1631 C C . PHE A 1 206 ? 18.213 -1.590 -6.352 1.00 83.06 206 PHE A C 1
ATOM 1633 O O . PHE A 1 206 ? 18.225 -2.819 -6.282 1.00 83.06 206 PHE A O 1
ATOM 1640 N N . LEU A 1 207 ? 19.324 -0.857 -6.275 1.00 83.69 207 LEU A N 1
ATOM 1641 C CA . LEU A 1 207 ? 20.643 -1.455 -6.062 1.00 83.69 207 LEU A CA 1
ATOM 1642 C C . LEU A 1 207 ? 20.707 -2.223 -4.736 1.00 83.69 207 LEU A C 1
ATOM 1644 O O . LEU A 1 207 ? 21.262 -3.317 -4.682 1.00 83.69 207 LEU A O 1
ATOM 1648 N N . LYS A 1 208 ? 20.086 -1.701 -3.674 1.00 86.75 208 LYS A N 1
ATOM 1649 C CA . LYS A 1 208 ? 19.999 -2.402 -2.382 1.00 86.75 208 LYS A CA 1
ATOM 1650 C C . LYS A 1 208 ? 19.100 -3.630 -2.438 1.00 86.75 208 LYS A C 1
ATOM 1652 O O . LYS A 1 208 ? 19.445 -4.651 -1.849 1.00 86.75 208 LYS A O 1
ATOM 1657 N N . LEU A 1 209 ? 17.978 -3.557 -3.156 1.00 87.19 209 LEU A N 1
ATOM 1658 C CA . LEU A 1 209 ? 17.099 -4.706 -3.374 1.00 87.19 209 LEU A CA 1
ATOM 1659 C C . LEU A 1 209 ? 17.811 -5.832 -4.121 1.00 87.19 209 LEU A C 1
ATOM 1661 O O . LEU A 1 209 ? 17.556 -6.988 -3.809 1.00 87.19 209 LEU A O 1
ATOM 1665 N N . ARG A 1 210 ? 18.729 -5.523 -5.042 1.00 88.31 210 ARG A N 1
ATOM 1666 C CA . ARG A 1 210 ? 19.520 -6.543 -5.743 1.00 88.31 210 ARG A CA 1
ATOM 1667 C C . ARG A 1 210 ? 20.335 -7.416 -4.781 1.00 88.31 210 ARG A C 1
ATOM 1669 O O . ARG A 1 210 ? 20.447 -8.617 -4.990 1.00 88.31 210 ARG A O 1
ATOM 1676 N N . SER A 1 211 ? 20.831 -6.826 -3.694 1.00 86.75 211 SER A N 1
ATOM 1677 C CA . SER A 1 211 ? 21.575 -7.528 -2.639 1.00 86.75 211 SER A CA 1
ATOM 1678 C C . SER A 1 211 ? 20.690 -8.337 -1.680 1.00 86.75 211 SER A C 1
ATOM 1680 O O . SER A 1 211 ? 21.210 -9.034 -0.808 1.00 86.75 211 SER A O 1
ATOM 1682 N N . VAL A 1 212 ? 19.360 -8.249 -1.795 1.00 88.00 212 VAL A N 1
ATOM 1683 C CA . VAL A 1 212 ? 18.431 -9.065 -1.005 1.00 88.00 212 VAL A CA 1
ATOM 1684 C C . VAL A 1 212 ? 18.303 -10.442 -1.656 1.00 88.00 212 VAL A C 1
ATOM 1686 O O . VAL A 1 212 ? 18.093 -10.569 -2.862 1.00 88.00 212 VAL A O 1
ATOM 1689 N N . HIS A 1 213 ? 18.410 -11.500 -0.851 1.00 87.69 213 HIS A N 1
ATOM 1690 C CA . HIS A 1 213 ? 18.316 -12.871 -1.348 1.00 87.69 213 HIS A CA 1
ATOM 1691 C C . HIS A 1 213 ? 17.002 -13.110 -2.116 1.00 87.69 213 HIS A C 1
ATOM 1693 O O . HIS A 1 213 ? 15.920 -12.823 -1.604 1.00 87.69 213 HIS A O 1
ATOM 1699 N N . GLY A 1 214 ? 17.103 -13.635 -3.343 1.00 88.75 214 GLY A N 1
ATOM 1700 C CA . GLY A 1 214 ? 15.957 -13.906 -4.221 1.00 88.75 214 GLY A CA 1
ATOM 1701 C C . GLY A 1 214 ? 15.376 -12.683 -4.943 1.00 88.75 214 GLY A C 1
ATOM 1702 O O . GLY A 1 214 ? 14.381 -12.822 -5.651 1.00 88.75 214 GLY A O 1
ATOM 1703 N N . MET A 1 215 ? 15.974 -11.496 -4.788 1.00 91.44 215 MET A N 1
ATOM 1704 C CA . MET A 1 215 ? 15.480 -10.254 -5.394 1.00 91.44 215 MET A CA 1
ATOM 1705 C C . MET A 1 215 ? 16.308 -9.757 -6.578 1.00 91.44 215 MET A C 1
ATOM 1707 O O . MET A 1 215 ? 15.836 -8.848 -7.252 1.00 91.44 215 MET A O 1
ATOM 1711 N N . GLU A 1 216 ? 17.475 -10.343 -6.866 1.00 88.75 216 GLU A N 1
ATOM 1712 C CA . GLU A 1 216 ? 18.392 -9.887 -7.924 1.00 88.75 216 GLU A CA 1
ATOM 1713 C C . GLU A 1 216 ? 17.691 -9.703 -9.279 1.00 88.75 216 GLU A C 1
ATOM 1715 O O . GLU A 1 216 ? 17.525 -8.571 -9.733 1.00 88.75 216 GLU A O 1
ATOM 1720 N N . ASP A 1 217 ? 17.149 -10.780 -9.857 1.00 88.81 217 ASP A N 1
ATOM 1721 C CA . ASP A 1 217 ? 16.489 -10.725 -11.169 1.00 88.81 217 ASP A CA 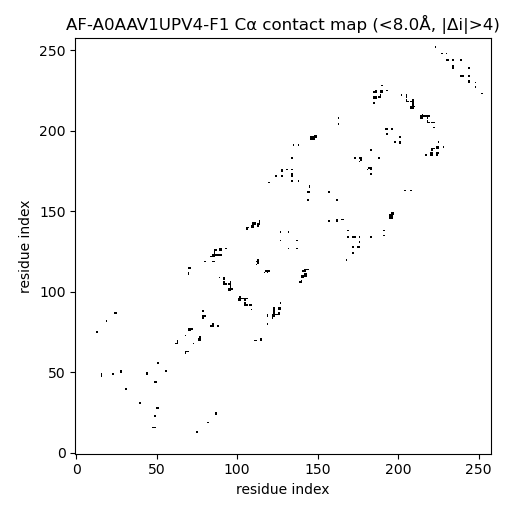1
ATOM 1722 C C . ASP A 1 217 ? 15.320 -9.733 -11.205 1.00 88.81 217 ASP A C 1
ATOM 1724 O O . ASP A 1 217 ? 15.035 -9.097 -12.222 1.00 88.81 217 ASP A O 1
ATOM 1728 N N . ARG A 1 218 ? 14.577 -9.622 -10.099 1.00 90.94 218 ARG A N 1
ATOM 1729 C CA . ARG A 1 218 ? 13.432 -8.712 -10.020 1.00 90.94 218 ARG A CA 1
ATOM 1730 C C . ARG A 1 218 ? 13.886 -7.265 -9.903 1.00 90.94 218 ARG A C 1
ATOM 1732 O O . ARG A 1 218 ? 13.294 -6.405 -10.554 1.00 90.94 218 ARG A O 1
ATOM 1739 N N . ALA A 1 219 ? 14.905 -6.999 -9.096 1.00 89.25 219 ALA A N 1
ATOM 1740 C CA . ALA A 1 219 ? 15.508 -5.685 -8.966 1.00 89.25 219 ALA A CA 1
ATOM 1741 C C . ALA A 1 219 ? 16.044 -5.216 -10.322 1.00 89.25 219 ALA A C 1
ATOM 1743 O O . ALA A 1 219 ? 15.735 -4.096 -10.721 1.00 89.25 219 ALA A O 1
ATOM 1744 N N . ASP A 1 220 ? 16.706 -6.091 -11.083 1.00 87.12 220 ASP A N 1
ATOM 1745 C CA . ASP A 1 220 ? 17.213 -5.777 -12.423 1.00 87.12 220 ASP A CA 1
ATOM 1746 C C . ASP A 1 220 ? 16.086 -5.481 -13.426 1.00 87.12 220 ASP A C 1
ATOM 1748 O O . ASP A 1 220 ? 16.171 -4.521 -14.202 1.00 87.12 220 ASP A O 1
ATOM 1752 N N . ARG A 1 221 ? 14.976 -6.234 -13.386 1.00 88.25 221 ARG A N 1
ATOM 1753 C CA . ARG A 1 221 ? 13.789 -5.937 -14.214 1.00 88.25 221 ARG A CA 1
ATOM 1754 C C . ARG A 1 221 ? 13.143 -4.599 -13.857 1.00 88.25 221 ARG A C 1
ATOM 1756 O O . ARG A 1 221 ? 12.784 -3.836 -14.757 1.00 88.25 221 ARG A O 1
ATOM 1763 N N . ILE A 1 222 ? 12.982 -4.304 -12.566 1.00 88.25 222 ILE A N 1
ATOM 1764 C CA . ILE A 1 222 ? 12.409 -3.033 -12.099 1.00 88.25 222 ILE A CA 1
ATOM 1765 C C . ILE A 1 222 ? 13.341 -1.870 -12.471 1.00 88.25 222 ILE A C 1
ATOM 1767 O O . ILE A 1 222 ? 12.871 -0.862 -13.003 1.00 88.25 222 ILE A O 1
ATOM 1771 N N . LEU A 1 223 ? 14.652 -2.026 -12.267 1.00 86.12 223 LEU A N 1
ATOM 1772 C CA . LEU A 1 223 ? 15.677 -1.049 -12.634 1.00 86.12 223 LEU A CA 1
ATOM 1773 C C . LEU A 1 223 ? 15.664 -0.766 -14.139 1.00 86.12 223 LEU A C 1
ATOM 1775 O O . LEU A 1 223 ? 15.637 0.393 -14.551 1.00 86.12 223 LEU A O 1
ATOM 1779 N N . SER A 1 224 ? 15.588 -1.811 -14.963 1.00 82.62 224 SER A N 1
ATOM 1780 C CA . SER A 1 224 ? 15.436 -1.678 -16.415 1.00 82.62 224 SER A CA 1
ATOM 1781 C C . SER A 1 224 ? 14.178 -0.878 -16.769 1.00 82.62 224 SER A C 1
ATOM 1783 O O . SER A 1 224 ? 14.230 0.045 -17.582 1.00 82.62 224 SER A O 1
ATOM 1785 N N . GLY A 1 225 ? 13.049 -1.162 -16.109 1.00 81.62 225 GLY A N 1
ATOM 1786 C CA . GLY A 1 225 ? 11.811 -0.393 -16.263 1.00 81.62 225 GLY A CA 1
ATOM 1787 C C . GLY A 1 225 ? 11.951 1.086 -15.880 1.00 81.62 225 GLY A C 1
ATOM 1788 O O . GLY A 1 225 ? 11.407 1.956 -16.566 1.00 81.62 225 GLY A O 1
ATOM 1789 N N . ALA A 1 226 ? 12.709 1.383 -14.823 1.00 83.62 226 ALA A N 1
ATOM 1790 C CA . ALA A 1 226 ? 12.996 2.746 -14.383 1.00 83.62 226 ALA A CA 1
ATOM 1791 C C . ALA A 1 226 ? 13.865 3.510 -15.396 1.00 83.62 226 ALA A C 1
ATOM 1793 O O . ALA A 1 226 ? 13.531 4.634 -15.776 1.00 83.62 226 ALA A O 1
ATOM 1794 N N . ILE A 1 227 ? 14.926 2.875 -15.903 1.00 81.12 227 ILE A N 1
ATOM 1795 C CA . ILE A 1 227 ? 15.793 3.433 -16.953 1.00 81.12 227 ILE A CA 1
ATOM 1796 C C . ILE A 1 227 ? 14.977 3.737 -18.212 1.00 81.12 227 ILE A C 1
ATOM 1798 O O . ILE A 1 227 ? 15.087 4.833 -18.766 1.00 81.12 227 ILE A O 1
ATOM 1802 N N . LEU A 1 228 ? 14.104 2.814 -18.634 1.00 77.25 228 LEU A N 1
ATOM 1803 C CA . LEU A 1 228 ? 13.206 3.036 -19.769 1.00 77.25 228 LEU A CA 1
ATOM 1804 C C . LEU A 1 228 ? 12.324 4.268 -19.548 1.00 77.25 228 LEU A C 1
ATOM 1806 O O . LEU A 1 228 ? 12.206 5.108 -20.438 1.00 77.25 228 LEU A O 1
ATOM 1810 N N . ARG A 1 229 ? 11.730 4.414 -18.358 1.00 78.56 229 ARG A N 1
ATOM 1811 C CA . ARG A 1 229 ? 10.887 5.569 -18.019 1.00 78.56 229 ARG A CA 1
ATOM 1812 C C . ARG A 1 229 ? 11.652 6.891 -18.104 1.00 78.56 229 ARG A C 1
ATOM 1814 O O . ARG A 1 229 ? 11.116 7.844 -18.668 1.00 78.56 229 ARG A O 1
ATOM 1821 N N . LEU A 1 230 ? 12.882 6.946 -17.593 1.00 78.81 230 LEU A N 1
ATOM 1822 C CA . LEU A 1 230 ? 13.740 8.133 -17.697 1.00 78.81 230 LEU A CA 1
ATOM 1823 C C . LEU A 1 230 ? 14.085 8.454 -19.150 1.00 78.81 230 LEU A C 1
ATOM 1825 O O . LEU A 1 230 ? 13.942 9.598 -19.575 1.00 78.81 230 LEU A O 1
ATOM 1829 N N . ALA A 1 231 ? 14.486 7.442 -19.922 1.00 74.75 231 ALA A N 1
ATOM 1830 C CA . ALA A 1 231 ? 14.854 7.606 -21.322 1.00 74.75 231 ALA A CA 1
ATOM 1831 C C . ALA A 1 231 ? 13.675 8.104 -22.173 1.00 74.75 231 ALA A C 1
ATOM 1833 O O . ALA A 1 231 ? 13.856 8.994 -23.000 1.00 74.75 231 ALA A O 1
ATOM 1834 N N . PHE A 1 232 ? 12.463 7.585 -21.946 1.00 76.19 232 PHE A N 1
ATOM 1835 C CA . PHE A 1 232 ? 11.258 8.087 -22.611 1.00 76.19 232 PHE A CA 1
ATOM 1836 C C . PHE A 1 232 ? 10.894 9.508 -22.169 1.00 76.19 232 PHE A C 1
ATOM 1838 O O . PHE A 1 232 ? 10.517 10.314 -23.014 1.00 76.19 232 PHE A O 1
ATOM 1845 N N . GLY A 1 233 ? 11.024 9.836 -20.880 1.00 74.88 233 GLY A N 1
ATOM 1846 C CA . GLY A 1 233 ? 10.794 11.195 -20.384 1.00 74.88 233 GLY A CA 1
ATOM 1847 C C . GLY A 1 233 ? 11.735 12.216 -21.031 1.00 74.88 233 GLY A C 1
ATOM 1848 O O . GLY A 1 233 ? 11.276 13.221 -21.570 1.00 74.88 233 GLY A O 1
ATOM 1849 N N . ASP A 1 234 ? 13.037 11.923 -21.052 1.00 74.12 234 ASP A N 1
ATOM 1850 C CA . ASP A 1 234 ? 14.056 12.763 -21.695 1.00 74.12 234 ASP A CA 1
ATOM 1851 C C . ASP A 1 234 ? 13.816 12.901 -23.205 1.00 74.12 234 ASP A C 1
ATOM 1853 O O . ASP A 1 234 ? 13.927 13.987 -23.771 1.00 74.12 234 ASP A O 1
ATOM 1857 N N . ALA A 1 235 ? 13.440 11.803 -23.862 1.00 76.56 235 ALA A N 1
ATOM 1858 C CA . ALA A 1 235 ? 13.141 11.792 -25.285 1.00 76.56 235 ALA A CA 1
ATOM 1859 C C . ALA A 1 235 ? 11.906 12.615 -25.655 1.00 76.56 235 ALA A C 1
ATOM 1861 O O . ALA A 1 235 ? 11.938 13.299 -26.673 1.00 76.56 235 ALA A O 1
ATOM 1862 N N . LEU A 1 236 ? 10.850 12.566 -24.839 1.00 77.00 236 LEU A N 1
ATOM 1863 C CA . LEU A 1 236 ? 9.643 13.369 -25.038 1.00 77.00 236 LEU A CA 1
ATOM 1864 C C . LEU A 1 236 ? 9.950 14.864 -24.927 1.00 77.00 236 LEU A C 1
ATOM 1866 O O . LEU A 1 236 ? 9.509 15.633 -25.773 1.00 77.00 236 LEU A O 1
ATOM 1870 N N . VAL A 1 237 ? 10.748 15.268 -23.935 1.00 78.06 237 VAL A N 1
ATOM 1871 C CA . VAL A 1 237 ? 11.182 16.668 -23.773 1.00 78.06 237 VAL A CA 1
ATOM 1872 C C . VAL A 1 237 ? 12.051 17.130 -24.945 1.00 78.06 237 VAL A C 1
ATOM 1874 O O . VAL A 1 237 ? 11.980 18.284 -25.353 1.00 78.06 237 VAL A O 1
ATOM 1877 N N . LYS A 1 238 ? 12.874 16.233 -25.491 1.00 80.94 238 LYS A N 1
ATOM 1878 C CA . LYS A 1 238 ? 13.793 16.515 -26.604 1.00 80.94 238 LYS A CA 1
ATOM 1879 C C . LYS A 1 238 ? 13.194 16.236 -27.987 1.00 80.94 238 LYS A C 1
ATOM 1881 O O . LYS A 1 238 ? 13.940 16.264 -28.963 1.00 80.94 238 LYS A O 1
ATOM 1886 N N . GLU A 1 239 ? 11.900 15.916 -28.061 1.00 81.62 239 GLU A N 1
ATOM 1887 C CA . GLU A 1 239 ? 11.176 15.553 -29.290 1.00 81.62 239 GLU A CA 1
ATOM 1888 C C . GLU A 1 239 ? 11.908 14.500 -30.149 1.00 81.62 239 GLU A C 1
ATOM 1890 O O . GLU A 1 239 ? 11.885 14.518 -31.381 1.00 81.62 239 GLU A O 1
ATOM 1895 N N . LEU A 1 240 ? 12.603 13.562 -29.496 1.00 78.62 240 LEU A N 1
ATOM 1896 C CA . LEU A 1 240 ? 13.394 12.548 -30.188 1.00 78.62 240 LEU A CA 1
ATOM 1897 C C . LEU A 1 240 ? 12.485 11.492 -30.816 1.00 78.62 240 LEU A C 1
ATOM 1899 O O . LEU A 1 240 ? 11.530 11.014 -30.202 1.00 78.62 240 LEU A O 1
ATOM 1903 N N . SER A 1 241 ? 12.832 11.057 -32.028 1.00 78.75 241 SER A N 1
ATOM 1904 C CA . SER A 1 241 ? 12.098 9.983 -32.694 1.00 78.75 241 SER A CA 1
ATOM 1905 C C . SER A 1 241 ? 12.283 8.641 -31.966 1.00 78.75 241 SER A C 1
ATOM 1907 O O . SER A 1 241 ? 13.361 8.381 -31.416 1.00 78.75 241 SER A O 1
ATOM 1909 N N . PRO A 1 242 ? 11.290 7.730 -32.013 1.00 74.81 242 PRO A N 1
ATOM 1910 C CA . PRO A 1 242 ? 11.382 6.413 -31.374 1.00 74.81 242 PRO A CA 1
ATOM 1911 C C . PRO A 1 242 ? 12.647 5.614 -31.743 1.00 74.81 242 PRO A C 1
ATOM 1913 O O . PRO A 1 242 ? 13.199 4.904 -30.905 1.00 74.81 242 PRO A O 1
ATOM 1916 N N . ALA A 1 243 ? 13.159 5.777 -32.969 1.00 76.44 243 ALA A N 1
ATOM 1917 C CA . ALA A 1 243 ? 14.384 5.124 -33.438 1.00 76.44 243 ALA A CA 1
ATOM 1918 C C . ALA A 1 243 ? 15.651 5.593 -32.690 1.00 76.44 243 ALA A C 1
ATOM 1920 O O . ALA A 1 243 ? 16.533 4.788 -32.373 1.00 76.44 243 ALA A O 1
ATOM 1921 N N . ILE A 1 244 ? 15.733 6.887 -32.361 1.00 72.62 244 ILE A N 1
ATOM 1922 C CA . ILE A 1 244 ? 16.857 7.457 -31.601 1.00 72.62 244 ILE A CA 1
ATOM 1923 C C . ILE A 1 244 ? 16.808 6.970 -30.149 1.00 72.62 244 ILE A C 1
ATOM 1925 O O . ILE A 1 244 ? 17.840 6.632 -29.565 1.00 72.62 244 ILE A O 1
ATOM 1929 N N . VAL A 1 245 ? 15.605 6.884 -29.581 1.00 69.19 245 VAL A N 1
ATOM 1930 C CA . VAL A 1 245 ? 15.379 6.390 -28.218 1.00 69.19 245 VAL A CA 1
ATOM 1931 C C . VAL A 1 245 ? 15.813 4.930 -28.084 1.00 69.19 245 VAL A C 1
ATOM 1933 O O . VAL A 1 245 ? 16.579 4.600 -27.181 1.00 69.19 245 VAL A O 1
ATOM 1936 N N . PHE A 1 246 ? 15.405 4.077 -29.026 1.00 69.62 246 PHE A N 1
ATOM 1937 C CA . PHE A 1 246 ? 15.746 2.653 -29.032 1.00 69.62 246 PHE A CA 1
ATOM 1938 C C . PHE A 1 246 ? 17.263 2.405 -29.126 1.00 69.62 246 PHE A C 1
ATOM 1940 O O . PHE A 1 246 ? 17.819 1.563 -28.414 1.00 69.62 246 PHE A O 1
ATOM 1947 N N . THR A 1 247 ? 17.959 3.195 -29.949 1.00 71.38 247 THR A N 1
ATOM 1948 C CA . THR A 1 247 ? 19.425 3.136 -30.068 1.00 71.38 247 THR A CA 1
ATOM 1949 C C . THR A 1 247 ? 20.114 3.511 -28.753 1.00 71.38 247 THR A C 1
ATOM 1951 O O . THR A 1 247 ? 21.026 2.812 -28.315 1.00 71.38 247 THR A O 1
ATOM 1954 N N . LYS A 1 248 ? 19.654 4.571 -28.073 1.00 65.19 248 LYS A N 1
ATOM 1955 C CA . LYS A 1 248 ? 20.206 4.979 -26.768 1.00 65.19 248 LYS A CA 1
ATOM 1956 C C . LYS A 1 248 ? 19.962 3.938 -25.673 1.00 65.19 248 LYS A C 1
ATOM 1958 O O . LYS A 1 248 ? 20.858 3.682 -24.874 1.00 65.19 248 LYS A O 1
ATOM 1963 N N . MET A 1 249 ? 18.788 3.307 -25.663 1.00 63.72 249 MET A N 1
ATOM 1964 C CA . MET A 1 249 ? 18.435 2.259 -24.695 1.00 63.72 249 MET A CA 1
ATOM 1965 C C . MET A 1 249 ? 19.339 1.027 -24.811 1.00 63.72 249 MET A C 1
ATOM 1967 O O . MET A 1 249 ? 19.785 0.495 -23.796 1.00 63.72 249 MET A O 1
ATOM 1971 N N . SER A 1 250 ? 19.657 0.613 -26.039 1.00 58.66 250 SER A N 1
ATOM 1972 C CA . SER A 1 250 ? 20.500 -0.562 -26.309 1.00 58.66 250 SER A CA 1
ATOM 1973 C C . SER A 1 250 ? 21.929 -0.401 -25.768 1.00 58.66 250 SER A C 1
ATOM 1975 O O . SER A 1 250 ? 22.558 -1.368 -25.349 1.00 58.66 250 SER A O 1
ATOM 1977 N N . ILE A 1 251 ? 22.439 0.833 -25.717 1.00 54.41 251 ILE A N 1
ATOM 1978 C CA . ILE A 1 251 ? 23.789 1.132 -25.219 1.00 54.41 251 ILE A CA 1
ATOM 1979 C C . ILE A 1 251 ? 23.823 1.109 -23.683 1.00 54.41 251 ILE A C 1
ATOM 1981 O O . ILE A 1 251 ? 24.743 0.539 -23.103 1.00 54.41 251 ILE A O 1
ATOM 1985 N N . SER A 1 252 ? 22.813 1.669 -23.009 1.00 45.91 252 SER A N 1
ATOM 1986 C CA . SER A 1 252 ? 22.777 1.744 -21.539 1.00 45.91 252 SER A CA 1
ATOM 1987 C C . SER A 1 252 ? 22.557 0.390 -20.856 1.00 45.91 252 SER A C 1
ATOM 1989 O O . SER A 1 252 ? 23.152 0.148 -19.810 1.00 45.91 252 SER A O 1
ATOM 1991 N N . VAL A 1 253 ? 21.767 -0.514 -21.450 1.00 44.22 253 VAL A N 1
ATOM 1992 C CA . VAL A 1 253 ? 21.542 -1.871 -20.904 1.00 44.22 253 VAL A CA 1
ATOM 1993 C C . VAL A 1 253 ? 22.832 -2.702 -20.896 1.00 44.22 253 VAL A C 1
ATOM 1995 O O . VAL A 1 253 ? 23.037 -3.509 -19.997 1.00 44.22 253 VAL A O 1
ATOM 1998 N N . THR A 1 254 ? 23.740 -2.449 -21.841 1.00 37.62 254 THR A N 1
ATOM 1999 C CA . THR A 1 254 ? 25.010 -3.184 -21.967 1.00 37.62 254 THR A CA 1
ATOM 2000 C C . THR A 1 254 ? 26.060 -2.746 -20.933 1.00 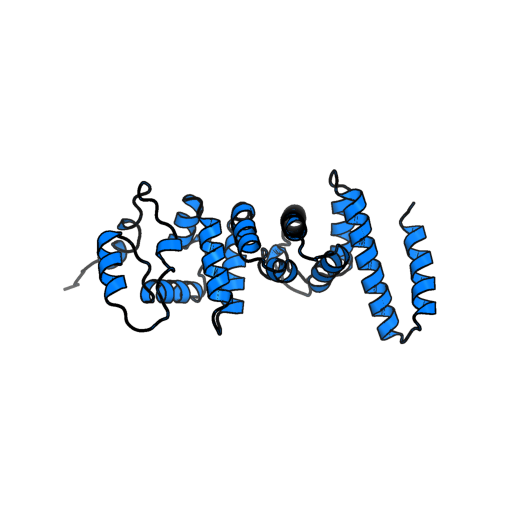37.62 254 THR A C 1
ATOM 2002 O O . THR A 1 254 ? 27.008 -3.475 -20.663 1.00 37.62 254 THR A O 1
ATOM 2005 N N . ILE A 1 255 ? 25.910 -1.558 -20.333 1.00 36.34 255 ILE A N 1
ATOM 2006 C CA . ILE A 1 255 ? 26.867 -1.018 -19.350 1.00 36.34 255 ILE A CA 1
ATOM 2007 C C . ILE A 1 255 ? 26.530 -1.483 -17.920 1.00 36.34 255 ILE A C 1
ATOM 2009 O O . ILE A 1 255 ? 27.425 -1.581 -17.090 1.00 36.34 255 ILE A O 1
ATOM 2013 N N . SER A 1 256 ? 25.269 -1.824 -17.627 1.00 33.28 256 SER A N 1
ATOM 2014 C CA . SER A 1 256 ? 24.848 -2.342 -16.309 1.00 33.28 256 SER A CA 1
ATOM 2015 C C . SER A 1 256 ? 25.045 -3.855 -16.123 1.00 33.28 256 SER A C 1
ATOM 2017 O O . SER A 1 256 ? 24.758 -4.370 -15.045 1.00 33.28 256 SER A O 1
ATOM 2019 N N . SER A 1 257 ? 25.527 -4.567 -17.146 1.00 32.44 257 SER A N 1
ATOM 2020 C CA . SER A 1 257 ? 25.788 -6.014 -17.126 1.00 32.44 257 SER A CA 1
ATOM 2021 C C . SER A 1 257 ? 27.265 -6.383 -16.900 1.00 32.44 257 SER A C 1
ATOM 2023 O O . SER A 1 257 ? 27.694 -7.444 -17.354 1.00 32.44 257 SER A O 1
ATOM 2025 N N . VAL A 1 258 ? 28.049 -5.517 -16.243 1.00 34.22 258 VAL A N 1
ATOM 2026 C CA . VAL A 1 258 ? 29.457 -5.764 -15.864 1.00 34.22 258 VAL A CA 1
ATOM 2027 C C . VAL A 1 258 ? 29.629 -5.639 -14.359 1.00 34.22 258 VAL A C 1
ATOM 2029 O O . VAL A 1 258 ? 29.106 -4.649 -13.799 1.00 34.22 258 VAL A O 1
#

Secondary structure (DSSP, 8-state):
------SHHHHTSSGGG--TTS---HHHHS-PPSSS--HHHHHHHHHHS----HHHHHHHHHHHTSTT--TTT-HHHHHHHHTT-HHHHHHHHHHHHHSTT-HHHHHHHHHHHHHH-GGGHHHHHHHHHHTT--HHHHHHTS-GGGG---SS--SPPPPHHHHHHHHHHHHHHHHHHHHTT----HHHHHHHHHHHS-HHHHHHHHHHHHTSTT-HHHHHHHHHHHHHHHHHHHHHHTT--HHHHHHHHHHHHHHTT-

Radius of gyration: 23.58 Å; Cα contacts (8 Å, |Δi|>4): 175; chains: 1; bounding box: 66×41×81 Å